Protein AF-A0A9E3VUW6-F1 (afdb_monomer_lite)

pLDDT: mean 78.82, std 17.7, range [28.89, 97.44]

Radius of gyration: 16.49 Å; chains: 1; bounding box: 39×50×42 Å

Foldseek 3Di:
DDDDPPQFQKKKKWWDDVQLLVQLVVPVVDDDDDDHPFKDKDFQPVAVVVRQCLLQVDWDQDPPHNVFTKGKDKEWEADPVRDIDIDMWIWGADDPVGNRIIITGRPSVSCRCPPCSVVVPPDVPWIKMWMWTQGNVSYTYIDMDTPVCLVVVHDDDPVVSVLVVVLVPQDADPPDIWIWMARNVVRDTGTPRVD

Secondary structure (DSSP, 8-state):
-------EEEEEEEEE-HHHHHHHHHHHTSSS---S--EEEES-HHHHHHHHHHHS-EEEEETTEEEEEEEEEEEEEE-TTS-EEEEEEEEEPPBTTBTT-EEEETGGGGTTTTGGGGTTTS-TTSPEEEEEEEETT--EEEEEEEHHHHHTT-SS-HHHHHHHHHHHTS---TTSPPEEEEETTTTEEEETT--

Structure (mmCIF, N/CA/C/O backbone):
data_AF-A0A9E3VUW6-F1
#
_entry.id   AF-A0A9E3VUW6-F1
#
loop_
_atom_site.group_PDB
_atom_site.id
_atom_site.type_symbol
_atom_site.label_atom_id
_atom_site.label_alt_id
_atom_site.label_comp_id
_atom_site.label_asym_id
_atom_site.label_entity_id
_atom_site.label_seq_id
_atom_site.pdbx_PDB_ins_code
_atom_site.Cartn_x
_atom_site.Cartn_y
_atom_site.Cartn_z
_atom_site.occupancy
_atom_site.B_iso_or_equiv
_atom_site.auth_seq_id
_atom_site.auth_comp_id
_atom_site.auth_asym_id
_atom_site.auth_atom_id
_atom_site.pdbx_PDB_model_num
ATOM 1 N N . MET A 1 1 ? 18.278 -25.695 -10.789 1.00 31.05 1 MET A N 1
ATOM 2 C CA . MET A 1 1 ? 17.819 -25.424 -9.410 1.00 31.05 1 MET A CA 1
ATOM 3 C C . MET A 1 1 ? 16.388 -24.937 -9.523 1.00 31.05 1 MET A C 1
ATOM 5 O O . MET A 1 1 ? 16.157 -24.009 -10.285 1.00 31.05 1 MET A O 1
ATOM 9 N N . ASN A 1 2 ? 15.445 -25.652 -8.915 1.00 28.89 2 ASN A N 1
ATOM 10 C CA . ASN A 1 2 ? 14.010 -25.496 -9.138 1.00 28.89 2 ASN A CA 1
ATOM 11 C C . ASN A 1 2 ? 13.356 -24.845 -7.905 1.00 28.89 2 ASN A C 1
ATOM 13 O O . ASN A 1 2 ? 13.662 -25.251 -6.787 1.00 28.89 2 ASN A O 1
ATOM 17 N N . THR A 1 3 ? 12.457 -23.888 -8.165 1.00 36.69 3 THR A N 1
ATOM 18 C CA . THR A 1 3 ? 11.364 -23.362 -7.315 1.00 36.69 3 THR A CA 1
ATOM 19 C C . THR A 1 3 ? 11.684 -22.803 -5.921 1.00 36.69 3 THR A C 1
ATOM 21 O O . THR A 1 3 ? 11.774 -23.554 -4.955 1.00 36.69 3 THR A O 1
ATOM 24 N N . THR A 1 4 ? 11.614 -21.476 -5.783 1.00 34.66 4 THR A N 1
ATOM 25 C CA . THR A 1 4 ? 11.112 -20.845 -4.551 1.00 34.66 4 THR A CA 1
ATOM 26 C C . THR A 1 4 ? 9.845 -20.087 -4.922 1.00 34.66 4 THR A C 1
ATOM 28 O O . THR A 1 4 ? 9.876 -19.225 -5.799 1.00 34.66 4 THR A O 1
ATOM 31 N N . SER A 1 5 ? 8.714 -20.451 -4.315 1.00 43.12 5 SER A N 1
ATOM 32 C CA . SER A 1 5 ? 7.488 -19.663 -4.405 1.00 43.12 5 SER A CA 1
ATOM 33 C C . SER A 1 5 ? 7.810 -18.214 -4.051 1.00 43.12 5 SER A C 1
ATOM 35 O O . SER A 1 5 ? 8.496 -17.977 -3.058 1.00 43.12 5 SER A O 1
ATOM 37 N N . SER A 1 6 ? 7.336 -17.274 -4.867 1.00 51.66 6 SER A N 1
ATOM 38 C CA . SER A 1 6 ? 7.363 -15.834 -4.599 1.00 51.66 6 SER A CA 1
ATOM 39 C C . SER A 1 6 ? 7.030 -15.588 -3.123 1.00 51.66 6 SER A C 1
ATOM 41 O O . SER A 1 6 ? 5.911 -15.859 -2.692 1.00 51.66 6 SER A O 1
ATOM 43 N N . GLY A 1 7 ? 8.027 -15.185 -2.328 1.00 77.19 7 GLY A N 1
ATOM 44 C CA . GLY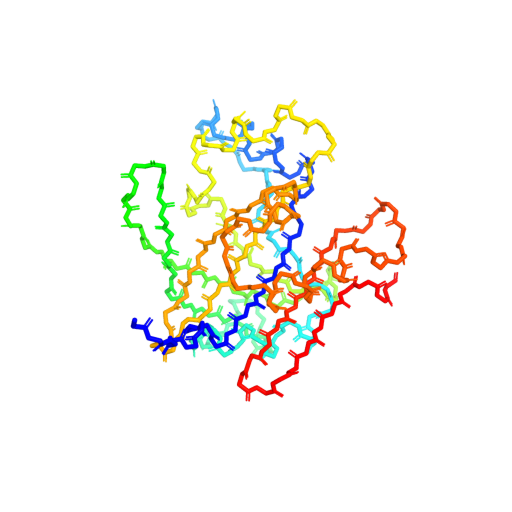 A 1 7 ? 7.964 -15.079 -0.863 1.00 77.19 7 GLY A CA 1
ATOM 45 C C . GLY A 1 7 ? 7.110 -13.914 -0.363 1.00 77.19 7 GLY A C 1
ATOM 46 O O . GLY A 1 7 ? 7.404 -13.347 0.681 1.00 77.19 7 GLY A O 1
ATOM 47 N N . VAL A 1 8 ? 6.092 -13.515 -1.125 1.00 87.69 8 VAL A N 1
ATOM 48 C CA . VAL A 1 8 ? 5.185 -12.406 -0.835 1.00 87.69 8 VAL A CA 1
ATOM 49 C C . VAL A 1 8 ? 3.889 -12.973 -0.258 1.00 87.69 8 VAL A C 1
ATOM 51 O O . VAL A 1 8 ? 3.182 -13.732 -0.914 1.00 87.69 8 VAL A O 1
ATOM 54 N N . LYS A 1 9 ? 3.550 -12.577 0.969 1.00 93.12 9 LYS A N 1
ATOM 55 C CA . LYS A 1 9 ? 2.284 -12.915 1.639 1.00 93.12 9 LYS A CA 1
ATOM 56 C C . LYS A 1 9 ? 1.140 -12.015 1.200 1.00 93.12 9 LYS A C 1
ATOM 58 O O . LYS A 1 9 ? 0.004 -12.470 1.082 1.00 93.12 9 LYS A O 1
ATOM 63 N N . ARG A 1 10 ? 1.419 -10.729 0.973 1.00 94.94 10 ARG A N 1
ATOM 64 C CA . ARG A 1 10 ? 0.408 -9.723 0.611 1.00 94.94 10 ARG A CA 1
ATOM 65 C C . ARG A 1 10 ? 0.969 -8.708 -0.355 1.00 94.94 10 ARG A C 1
ATOM 67 O O . ARG A 1 10 ? 2.109 -8.280 -0.205 1.00 94.94 10 ARG A O 1
ATOM 74 N N . LEU A 1 11 ? 0.135 -8.279 -1.286 1.00 94.69 11 LEU A N 1
ATOM 75 C CA . LEU A 1 11 ? 0.439 -7.229 -2.240 1.00 94.69 11 LEU A CA 1
ATOM 76 C C . LEU A 1 11 ? -0.735 -6.264 -2.311 1.00 94.69 11 LEU A C 1
ATOM 78 O O . LEU A 1 11 ? -1.852 -6.685 -2.584 1.00 94.69 11 LEU A O 1
ATOM 82 N N . VAL A 1 12 ? -0.482 -4.976 -2.125 1.00 95.94 12 VAL A N 1
ATOM 83 C CA . VAL A 1 12 ? -1.415 -3.892 -2.445 1.00 95.94 12 VAL A CA 1
ATOM 84 C C . VAL A 1 12 ? -0.827 -3.111 -3.610 1.00 95.94 12 VAL A C 1
ATOM 86 O O . VAL A 1 12 ? 0.359 -2.789 -3.587 1.00 95.94 12 VAL A O 1
ATOM 89 N N . TYR A 1 13 ? -1.636 -2.791 -4.614 1.00 93.00 13 TYR A N 1
ATOM 90 C CA . TYR A 1 13 ? -1.224 -1.966 -5.747 1.00 93.00 13 TYR A CA 1
ATOM 91 C C . TYR A 1 13 ? -2.146 -0.762 -5.900 1.00 93.00 13 TYR A C 1
ATOM 93 O O . TYR A 1 13 ? -3.347 -0.843 -5.632 1.00 93.00 13 TYR A O 1
ATOM 101 N N . LYS A 1 14 ? -1.578 0.370 -6.317 1.00 90.00 14 LYS A N 1
ATOM 102 C CA . LYS A 1 14 ? -2.324 1.601 -6.575 1.00 90.00 14 LYS A CA 1
ATOM 103 C C . LYS A 1 14 ? -1.676 2.431 -7.678 1.00 90.00 14 LYS A C 1
ATOM 105 O O . LYS A 1 14 ? -0.483 2.714 -7.624 1.00 90.00 14 LYS A O 1
ATOM 110 N N . GLU A 1 15 ? -2.492 2.868 -8.627 1.00 86.88 15 GLU A N 1
ATOM 111 C CA . GLU A 1 15 ? -2.144 3.867 -9.631 1.00 86.88 15 GLU A CA 1
ATOM 112 C C . GLU A 1 15 ? -1.891 5.231 -8.970 1.00 86.88 15 GLU A C 1
ATOM 114 O O . GLU A 1 15 ? -2.708 5.729 -8.186 1.00 86.88 15 GLU A O 1
ATOM 119 N N . ILE A 1 16 ? -0.766 5.851 -9.316 1.00 80.19 16 ILE A N 1
ATOM 120 C CA . ILE A 1 16 ? -0.443 7.233 -8.974 1.00 80.19 16 ILE A CA 1
ATOM 121 C C . ILE A 1 16 ? -0.843 8.114 -10.152 1.00 80.19 16 ILE A C 1
ATOM 123 O O . ILE A 1 16 ? -0.263 8.039 -11.234 1.00 80.19 16 ILE A O 1
ATOM 127 N N . VAL A 1 17 ? -1.835 8.973 -9.936 1.00 73.38 17 VAL A N 1
ATOM 128 C CA . VAL A 1 17 ? -2.348 9.857 -10.986 1.00 73.38 17 VAL A CA 1
ATOM 129 C C . VAL A 1 17 ? -1.314 10.946 -11.301 1.00 73.38 17 VAL A C 1
ATOM 131 O O . VAL A 1 17 ? -0.657 11.473 -10.406 1.00 73.38 17 VAL A O 1
ATOM 134 N N . LEU A 1 18 ? -1.199 11.353 -12.568 1.00 61.03 18 LEU A N 1
ATOM 135 C CA . LEU A 1 18 ? -0.245 12.382 -13.023 1.00 61.03 18 LEU A CA 1
ATOM 136 C C . LEU A 1 18 ? -0.311 13.695 -12.221 1.00 61.03 18 LEU A C 1
ATOM 138 O O . LEU A 1 18 ? 0.711 14.337 -11.988 1.00 61.03 18 LEU A O 1
ATOM 142 N N . GLY A 1 19 ? -1.501 14.092 -11.759 1.00 59.00 19 GLY A N 1
ATOM 143 C CA . GLY A 1 19 ? -1.664 15.269 -10.900 1.00 59.00 19 GLY A CA 1
ATOM 144 C C . GLY A 1 19 ? -0.986 15.128 -9.533 1.00 59.00 19 GLY A C 1
ATOM 145 O O . GLY A 1 19 ? -0.545 16.127 -8.971 1.00 59.00 19 GLY A O 1
ATOM 146 N N . ASP A 1 20 ? -0.872 13.905 -9.016 1.00 62.12 20 ASP A N 1
ATOM 147 C CA . ASP A 1 20 ? -0.170 13.580 -7.774 1.00 62.12 20 ASP A CA 1
ATOM 148 C C . ASP A 1 20 ? 1.349 13.509 -7.978 1.00 62.12 20 ASP A C 1
ATOM 150 O O . ASP A 1 20 ? 2.117 13.952 -7.123 1.00 62.12 20 ASP A O 1
ATOM 154 N N . ILE A 1 21 ? 1.773 13.060 -9.158 1.00 61.06 21 ILE A N 1
ATOM 155 C CA . ILE A 1 21 ? 3.166 13.056 -9.607 1.00 61.06 21 ILE A CA 1
ATOM 156 C C . ILE A 1 21 ? 3.709 14.482 -9.774 1.00 61.06 21 ILE A C 1
ATOM 158 O O . ILE A 1 21 ? 4.734 14.820 -9.187 1.00 61.06 21 ILE A O 1
ATOM 162 N N . ALA A 1 22 ? 3.014 15.340 -10.530 1.00 57.75 22 ALA A N 1
ATOM 163 C CA . ALA A 1 22 ? 3.428 16.731 -10.752 1.00 57.75 22 ALA A CA 1
ATOM 164 C C . ALA A 1 22 ? 3.523 17.507 -9.428 1.00 57.75 22 ALA A C 1
ATOM 166 O O . ALA A 1 22 ? 4.403 18.339 -9.220 1.00 57.75 22 ALA A O 1
ATOM 167 N N . LYS A 1 23 ? 2.631 17.173 -8.497 1.00 58.94 23 LYS A N 1
ATOM 168 C CA . LYS A 1 23 ? 2.620 17.653 -7.120 1.00 58.94 23 LYS A CA 1
ATOM 169 C C . LYS A 1 23 ? 3.836 17.197 -6.310 1.00 58.94 23 LYS A C 1
ATOM 171 O O . LYS A 1 23 ? 4.413 18.015 -5.602 1.00 58.94 23 LYS A O 1
ATOM 176 N N . ALA A 1 24 ? 4.222 15.926 -6.408 1.00 56.47 24 ALA A N 1
ATOM 177 C CA . ALA A 1 24 ? 5.424 15.410 -5.756 1.00 56.47 24 ALA A CA 1
ATOM 178 C C . ALA A 1 24 ? 6.706 16.054 -6.326 1.00 56.47 24 ALA A C 1
ATOM 180 O O . ALA A 1 24 ? 7.580 16.455 -5.561 1.00 56.47 24 ALA A O 1
ATOM 181 N N . GLN A 1 25 ? 6.781 16.248 -7.649 1.00 58.25 25 GLN A N 1
ATOM 182 C CA . GLN A 1 25 ? 7.914 16.898 -8.329 1.00 58.25 25 GLN A CA 1
ATOM 183 C C . GLN A 1 25 ? 8.046 18.395 -8.004 1.00 58.25 25 GLN A C 1
ATOM 185 O O . GLN A 1 25 ? 9.145 18.897 -7.765 1.00 58.25 25 GLN A O 1
ATOM 190 N N . ALA A 1 26 ? 6.931 19.130 -7.968 1.00 49.81 26 ALA A N 1
ATOM 191 C CA . ALA A 1 26 ? 6.940 20.549 -7.611 1.00 49.81 26 ALA A CA 1
ATOM 192 C C . ALA A 1 26 ? 7.452 20.782 -6.177 1.00 49.81 26 ALA A C 1
ATOM 194 O O . ALA A 1 26 ? 8.042 21.821 -5.898 1.00 49.81 26 ALA A O 1
ATOM 195 N N . GLN A 1 27 ? 7.269 19.807 -5.282 1.00 50.31 27 GLN A N 1
ATOM 196 C CA . GLN A 1 27 ? 7.758 19.864 -3.904 1.00 50.31 27 GLN A CA 1
ATOM 197 C C . GLN A 1 27 ? 9.211 19.410 -3.751 1.00 50.31 27 GLN A C 1
ATOM 199 O O . GLN A 1 27 ? 9.928 19.998 -2.951 1.00 50.31 27 GLN A O 1
ATOM 204 N N . SER A 1 28 ? 9.682 18.419 -4.517 1.00 47.06 28 SER A N 1
ATOM 205 C CA . SER A 1 28 ? 11.102 18.029 -4.488 1.00 47.06 28 SER A CA 1
ATOM 206 C C . SER A 1 28 ? 12.031 19.149 -4.975 1.00 47.06 28 SER A C 1
ATOM 208 O O . SER A 1 28 ? 13.187 19.199 -4.570 1.00 47.06 28 SER A O 1
ATOM 210 N N . ASN A 1 29 ? 11.517 20.066 -5.803 1.00 42.16 29 ASN A N 1
ATOM 211 C CA . ASN A 1 29 ? 12.238 21.253 -6.278 1.00 42.16 29 ASN A CA 1
ATOM 212 C C . ASN A 1 29 ? 12.064 22.498 -5.386 1.00 42.16 29 ASN A C 1
ATOM 214 O O . ASN A 1 29 ? 12.745 23.497 -5.608 1.00 42.16 29 ASN A O 1
ATOM 218 N N . ILE A 1 30 ? 11.168 22.465 -4.394 1.00 40.09 30 ILE A N 1
ATOM 219 C CA . ILE A 1 30 ? 10.915 23.574 -3.467 1.00 40.09 30 ILE A CA 1
ATOM 220 C C . ILE A 1 30 ? 10.999 23.024 -2.044 1.00 40.09 30 ILE A C 1
ATOM 222 O O . ILE A 1 30 ? 10.010 22.573 -1.462 1.00 40.09 30 ILE A O 1
ATOM 226 N N . THR A 1 31 ? 12.191 23.088 -1.450 1.00 45.28 31 THR A N 1
ATOM 227 C CA . THR A 1 31 ? 12.333 22.979 0.005 1.00 45.28 31 THR A CA 1
ATOM 228 C C . THR A 1 31 ? 11.379 24.002 0.644 1.00 45.28 31 THR A C 1
ATOM 230 O O . THR A 1 31 ? 11.451 25.183 0.319 1.00 45.28 31 THR A O 1
ATOM 233 N N . GLN A 1 32 ? 10.472 23.535 1.514 1.00 39.81 32 GLN A N 1
ATOM 234 C CA . GLN A 1 32 ? 9.341 24.268 2.125 1.00 39.81 32 GLN A CA 1
ATOM 235 C C . GLN A 1 32 ? 8.178 24.667 1.188 1.00 39.81 32 GLN A C 1
ATOM 237 O O . GLN A 1 32 ? 8.056 25.811 0.766 1.00 39.81 32 GLN A O 1
ATOM 242 N N . SER A 1 33 ? 7.195 23.778 0.994 1.00 33.75 33 SER A N 1
ATOM 243 C CA . SER A 1 33 ? 5.771 24.081 1.273 1.00 33.75 33 SER A CA 1
ATOM 244 C C . SER A 1 33 ? 4.848 22.897 0.947 1.00 33.75 33 SER A C 1
ATOM 246 O O . SER A 1 33 ? 4.985 22.176 -0.043 1.00 33.75 33 SER A O 1
ATOM 248 N N . GLY A 1 34 ? 3.907 22.641 1.856 1.00 35.47 34 GLY A N 1
ATOM 249 C CA . GLY A 1 34 ? 3.031 21.479 1.822 1.00 35.47 34 GLY A CA 1
ATOM 250 C C . GLY A 1 34 ? 1.843 21.650 0.879 1.00 35.47 34 GLY A C 1
ATOM 251 O O . GLY A 1 34 ? 0.990 22.492 1.122 1.00 35.47 34 GLY A O 1
ATOM 252 N N . GLY A 1 35 ? 1.689 20.749 -0.089 1.00 34.53 35 GLY A N 1
ATOM 253 C CA . GLY A 1 35 ? 0.519 20.723 -0.971 1.00 34.53 35 GLY A CA 1
ATOM 254 C C . GLY A 1 35 ? 0.512 19.651 -2.065 1.00 34.53 35 GLY A C 1
ATOM 255 O O . GLY A 1 35 ? -0.472 19.569 -2.798 1.00 34.53 35 GLY A O 1
ATOM 256 N N . GLY A 1 36 ? 1.558 18.827 -2.192 1.00 36.56 36 GLY A N 1
ATOM 257 C CA . GLY A 1 36 ? 1.574 17.706 -3.130 1.00 36.56 36 GLY A CA 1
ATOM 258 C C . GLY A 1 36 ? 0.881 16.461 -2.583 1.00 36.56 36 GLY A C 1
ATOM 259 O O . GLY A 1 36 ? 0.342 16.529 -1.485 1.00 36.56 36 GLY A O 1
ATOM 260 N N . ALA A 1 37 ? 0.806 15.364 -3.344 1.00 52.19 37 ALA A N 1
ATOM 261 C CA . ALA A 1 37 ? 0.039 14.154 -3.026 1.00 52.19 37 ALA A CA 1
ATOM 262 C C . ALA A 1 37 ? 0.349 13.605 -1.624 1.00 52.19 37 ALA A C 1
ATOM 264 O O . ALA A 1 37 ? 1.235 12.776 -1.423 1.00 52.19 37 ALA A O 1
ATOM 265 N N . ARG A 1 38 ? -0.361 14.133 -0.620 1.00 61.91 38 ARG A N 1
ATOM 266 C CA . ARG A 1 38 ? -0.026 13.886 0.784 1.00 61.91 38 ARG A CA 1
ATOM 267 C C . ARG A 1 38 ? -0.289 12.441 1.141 1.00 61.91 38 ARG A C 1
ATOM 269 O O . ARG A 1 38 ? 0.458 11.865 1.915 1.00 61.91 38 ARG A O 1
ATOM 276 N N . ASP A 1 39 ? -1.324 11.883 0.536 1.00 78.75 39 ASP A N 1
ATOM 277 C CA . ASP A 1 39 ? -1.957 10.669 0.984 1.00 78.75 39 ASP A CA 1
ATOM 278 C C . ASP A 1 39 ? -2.238 9.757 -0.209 1.00 78.75 39 ASP A C 1
ATOM 280 O O . ASP A 1 39 ? -2.927 10.179 -1.142 1.00 78.75 39 ASP A O 1
ATOM 284 N N . LEU A 1 40 ? -1.804 8.498 -0.158 1.00 86.19 40 LEU A N 1
ATOM 285 C CA . LEU A 1 40 ? -2.376 7.485 -1.043 1.00 86.19 40 LEU A CA 1
ATOM 286 C C . LEU A 1 40 ? -3.717 7.059 -0.472 1.00 86.19 40 LEU A C 1
ATOM 288 O O . LEU A 1 40 ? -3.773 6.532 0.636 1.00 86.19 40 LEU A O 1
ATOM 292 N N . ARG A 1 41 ? -4.796 7.301 -1.214 1.00 89.62 41 ARG A N 1
ATOM 293 C CA . ARG A 1 41 ? -6.155 6.996 -0.754 1.00 89.62 41 ARG A CA 1
ATOM 294 C C . ARG A 1 41 ? -6.662 5.677 -1.304 1.00 89.62 41 ARG A C 1
ATOM 296 O O . ARG A 1 41 ? -6.406 5.353 -2.462 1.00 89.62 41 ARG A O 1
ATOM 303 N N . PHE A 1 42 ? -7.387 4.950 -0.469 1.00 92.19 42 PHE A N 1
ATOM 304 C CA . PHE A 1 42 ? -7.859 3.604 -0.745 1.00 92.19 42 PHE A CA 1
ATOM 305 C C . PHE A 1 42 ? -9.357 3.507 -0.462 1.00 92.19 42 PHE A C 1
ATOM 307 O O . PHE A 1 42 ? -9.785 3.684 0.682 1.00 92.19 42 PHE A O 1
ATOM 314 N N . ASN A 1 43 ? -10.138 3.239 -1.507 1.00 89.88 43 ASN A N 1
ATOM 315 C CA . ASN A 1 43 ? -11.591 3.091 -1.474 1.00 89.88 43 ASN A CA 1
ATOM 316 C C . ASN A 1 43 ? -11.953 1.669 -1.931 1.00 89.88 43 ASN A C 1
ATOM 318 O O . ASN A 1 43 ? -11.348 1.214 -2.891 1.00 89.88 43 ASN A O 1
ATOM 322 N N . PRO A 1 44 ? -12.889 0.958 -1.281 1.00 92.62 44 PRO A N 1
ATOM 323 C CA . PRO A 1 44 ? -13.508 1.251 0.003 1.00 92.62 44 PRO A CA 1
ATOM 324 C C . PRO A 1 44 ? -12.610 0.854 1.172 1.00 92.62 44 PRO A C 1
ATOM 326 O O . PRO A 1 44 ? -11.988 -0.212 1.199 1.00 92.62 44 PRO A O 1
ATOM 329 N N . TYR A 1 45 ? -12.596 1.700 2.201 1.00 94.44 45 TYR A N 1
ATOM 330 C CA . TYR A 1 45 ? -11.852 1.479 3.440 1.00 94.44 45 TYR A CA 1
ATOM 331 C C . TYR A 1 45 ? -12.112 0.094 4.039 1.00 94.44 45 TYR A C 1
ATOM 333 O O . TYR A 1 45 ? -11.185 -0.565 4.497 1.00 94.44 45 TYR A O 1
ATOM 341 N N . THR A 1 46 ? -13.356 -0.385 3.981 1.00 94.50 46 THR A N 1
ATOM 342 C CA . THR A 1 46 ? -13.776 -1.685 4.526 1.00 94.50 46 THR A CA 1
ATOM 343 C C . THR A 1 46 ? -13.082 -2.885 3.878 1.00 94.50 46 THR A C 1
ATOM 345 O O . THR A 1 46 ? -12.990 -3.943 4.505 1.00 94.50 46 THR A O 1
ATOM 348 N N . LYS A 1 47 ? -12.580 -2.742 2.646 1.00 95.19 47 LYS A N 1
ATOM 349 C CA . LYS A 1 47 ? -11.765 -3.753 1.963 1.00 95.19 47 LYS A CA 1
ATOM 350 C C . LYS A 1 47 ? -10.299 -3.595 2.348 1.00 95.19 47 LYS A C 1
ATOM 352 O O . LYS A 1 47 ? -9.695 -4.526 2.872 1.00 95.19 47 LYS A O 1
ATOM 357 N N . PHE A 1 48 ? -9.753 -2.393 2.185 1.00 96.25 48 PHE A N 1
ATOM 358 C CA . PHE A 1 48 ? -8.325 -2.145 2.391 1.00 96.25 48 PHE A CA 1
ATOM 359 C C . PHE A 1 48 ? -7.873 -2.229 3.852 1.00 96.25 48 PHE A C 1
ATOM 361 O O . PHE A 1 48 ? -6.746 -2.638 4.119 1.00 96.25 48 PHE A O 1
ATOM 368 N N . VAL A 1 49 ? -8.741 -1.934 4.822 1.00 96.31 49 VAL A N 1
ATOM 369 C CA . VAL A 1 49 ? -8.403 -2.094 6.244 1.00 96.31 49 VAL A CA 1
ATOM 370 C C . VAL A 1 49 ? -8.062 -3.541 6.596 1.00 96.31 49 VAL A C 1
ATOM 372 O O . VAL A 1 49 ? -7.195 -3.766 7.432 1.00 96.31 49 VAL A O 1
ATOM 375 N N . LYS A 1 50 ? -8.679 -4.528 5.929 1.00 95.44 50 LYS A N 1
ATOM 376 C CA . LYS A 1 50 ? -8.450 -5.956 6.199 1.00 95.44 50 LYS A CA 1
ATOM 377 C C . LYS A 1 50 ? -7.043 -6.412 5.831 1.00 95.44 50 LYS A C 1
ATOM 379 O O . LYS A 1 50 ? -6.522 -7.323 6.468 1.00 95.44 50 LYS A O 1
ATOM 384 N N . VAL A 1 51 ? -6.460 -5.818 4.789 1.00 97.00 51 VAL A N 1
ATOM 385 C CA . VAL A 1 51 ? -5.101 -6.139 4.344 1.00 97.00 51 VAL A CA 1
ATOM 386 C C . VAL A 1 51 ? -4.081 -5.276 5.088 1.00 97.00 51 VAL A C 1
ATOM 388 O O . VAL A 1 51 ? -3.106 -5.805 5.618 1.00 97.00 51 VAL A O 1
ATOM 391 N N . PHE A 1 52 ? -4.339 -3.971 5.241 1.00 97.44 52 PHE A N 1
ATOM 392 C CA . PHE A 1 52 ? -3.403 -3.070 5.916 1.00 97.44 52 PHE A CA 1
ATOM 393 C C . PHE A 1 52 ? -3.254 -3.355 7.409 1.00 97.44 52 PHE A C 1
ATOM 395 O O . PHE A 1 52 ? -2.139 -3.241 7.905 1.00 97.44 52 PHE A O 1
ATOM 402 N N . SER A 1 53 ? -4.302 -3.791 8.115 1.00 96.50 53 SER A N 1
ATOM 403 C CA . SER A 1 53 ? -4.182 -4.167 9.533 1.00 96.50 53 SER A CA 1
ATOM 404 C C . SER A 1 53 ? -3.267 -5.374 9.773 1.00 96.50 53 SER A C 1
ATOM 406 O O . SER A 1 53 ? -2.740 -5.534 10.869 1.00 96.50 53 SER A O 1
ATOM 408 N N . LYS A 1 54 ? -3.052 -6.215 8.752 1.00 96.50 54 LYS A N 1
ATOM 409 C CA . LYS A 1 54 ? -2.122 -7.355 8.802 1.00 96.50 54 LYS A CA 1
ATOM 410 C C . LYS A 1 54 ? -0.700 -6.970 8.384 1.00 96.50 54 LYS A C 1
ATOM 412 O O . LYS A 1 54 ? 0.267 -7.550 8.872 1.00 96.50 54 LYS A O 1
ATOM 417 N N . MET A 1 55 ? -0.566 -6.015 7.462 1.00 97.19 55 MET A N 1
ATOM 418 C CA . MET A 1 55 ? 0.736 -5.511 7.004 1.00 97.19 55 MET A CA 1
ATOM 419 C C . MET A 1 55 ? 1.357 -4.520 7.998 1.00 97.19 55 MET A C 1
ATOM 421 O O . MET A 1 55 ? 2.576 -4.442 8.105 1.00 97.19 55 MET A O 1
ATOM 425 N N . LEU A 1 56 ? 0.524 -3.763 8.716 1.00 96.44 56 LEU A N 1
ATOM 426 C CA . LEU A 1 56 ? 0.906 -2.731 9.676 1.00 96.44 56 LEU A CA 1
ATOM 427 C C . LEU A 1 56 ? 0.423 -3.151 11.075 1.00 96.44 56 LEU A C 1
ATOM 429 O O . LEU A 1 56 ? -0.704 -2.831 11.456 1.00 96.44 56 LEU A O 1
ATOM 433 N N . PRO A 1 57 ? 1.237 -3.920 11.820 1.00 93.56 57 PRO A N 1
ATOM 434 C CA . PRO A 1 57 ? 0.770 -4.686 12.977 1.00 93.56 57 PRO A CA 1
ATOM 435 C C . PRO A 1 57 ? 0.454 -3.834 14.211 1.00 93.56 57 PRO A C 1
ATOM 437 O O . PRO A 1 57 ? -0.194 -4.320 15.138 1.00 93.56 57 PRO A O 1
ATOM 440 N N . THR A 1 58 ? 0.905 -2.582 14.261 1.00 96.44 58 THR A N 1
ATOM 441 C CA . THR A 1 58 ? 0.686 -1.718 15.420 1.00 96.44 58 THR A CA 1
ATOM 442 C C . THR A 1 58 ? -0.619 -0.949 15.251 1.00 96.44 58 THR A C 1
ATOM 444 O O . THR A 1 58 ? -0.757 -0.146 14.335 1.00 96.44 58 THR A O 1
ATOM 447 N N . ALA A 1 59 ? -1.576 -1.162 16.151 1.00 95.94 59 ALA A N 1
ATOM 448 C CA . ALA A 1 59 ? -2.819 -0.399 16.203 1.00 95.94 59 ALA A CA 1
ATOM 449 C C . ALA A 1 59 ? -2.698 0.746 17.220 1.00 95.94 59 ALA A C 1
ATOM 451 O O . ALA A 1 59 ? -2.543 0.511 18.416 1.00 95.94 59 ALA A O 1
ATOM 452 N N . GLU A 1 60 ? -2.796 1.984 16.746 1.00 94.31 60 GLU A N 1
ATOM 453 C CA . GLU A 1 60 ? -2.759 3.199 17.561 1.00 94.31 60 GLU A CA 1
ATOM 454 C C . GLU A 1 60 ? -4.146 3.863 17.559 1.00 94.31 60 GLU A C 1
ATOM 456 O O . GLU A 1 60 ? -4.856 3.857 16.549 1.00 94.31 60 GLU A O 1
ATOM 461 N N . ALA A 1 61 ? -4.560 4.445 18.686 1.00 93.25 61 ALA A N 1
ATOM 462 C CA . ALA A 1 61 ? -5.790 5.232 18.730 1.00 93.25 61 ALA A CA 1
ATOM 463 C C . ALA A 1 61 ? -5.637 6.495 17.870 1.00 93.25 61 ALA A C 1
ATOM 465 O O . ALA A 1 61 ? -4.594 7.151 17.888 1.00 93.25 61 ALA A O 1
ATOM 466 N N . HIS A 1 62 ? -6.679 6.862 17.124 1.00 91.81 62 HIS A N 1
ATOM 467 C CA . HIS A 1 62 ? -6.652 8.090 16.341 1.00 91.81 62 HIS A CA 1
ATOM 468 C C . HIS A 1 62 ? -6.552 9.309 17.284 1.00 91.81 62 HIS A C 1
ATOM 470 O O . HIS A 1 62 ? -7.353 9.414 18.216 1.00 91.81 62 HIS A O 1
ATOM 476 N N . PRO A 1 63 ? -5.638 10.273 17.038 1.00 85.88 63 PRO A N 1
ATOM 477 C CA . PRO A 1 63 ? -5.306 11.325 18.009 1.00 85.88 63 PRO A CA 1
ATOM 478 C C . PRO A 1 63 ? -6.479 12.200 18.462 1.00 85.88 63 PRO A C 1
ATOM 480 O O . PRO A 1 63 ? -6.447 12.768 19.548 1.00 85.88 63 PRO A O 1
ATOM 483 N N . THR A 1 64 ? -7.499 12.343 17.616 1.00 86.75 64 THR A N 1
ATOM 484 C CA . THR A 1 64 ? -8.665 13.204 17.871 1.00 86.75 64 THR A CA 1
ATOM 485 C C . THR A 1 64 ? -10.008 12.479 17.761 1.00 86.75 64 THR A C 1
ATOM 487 O O . THR A 1 64 ? -11.047 13.128 17.817 1.00 86.75 64 THR A O 1
ATOM 490 N N . ASP A 1 65 ? -10.014 11.154 17.572 1.00 87.12 65 ASP A N 1
ATOM 491 C CA . ASP A 1 65 ? -11.244 10.372 17.362 1.00 87.12 65 ASP A CA 1
ATOM 492 C C . ASP A 1 65 ? -11.099 8.991 18.019 1.00 87.12 65 ASP A C 1
ATOM 494 O O . ASP A 1 65 ? -10.629 8.037 17.406 1.00 87.12 65 ASP A O 1
ATOM 498 N N . ALA A 1 66 ? -11.474 8.884 19.295 1.00 79.31 66 ALA A N 1
ATOM 499 C CA . ALA A 1 66 ? -11.230 7.690 20.112 1.00 79.31 66 ALA A CA 1
ATOM 500 C C . ALA A 1 66 ? -11.882 6.396 19.575 1.00 79.31 66 ALA A C 1
ATOM 502 O O . ALA A 1 66 ? -11.506 5.308 20.002 1.00 79.31 66 ALA A O 1
ATOM 503 N N . GLY A 1 67 ? -12.837 6.491 18.641 1.00 86.50 67 GLY A N 1
ATOM 504 C CA . GLY A 1 67 ? -13.474 5.336 18.000 1.00 86.50 67 GLY A CA 1
ATOM 505 C C . GLY A 1 67 ? -12.726 4.798 16.777 1.00 86.50 67 GLY A C 1
ATOM 506 O O . GLY A 1 67 ? -13.186 3.847 16.146 1.00 86.50 67 GLY A O 1
ATOM 507 N N . LYS A 1 68 ? -11.601 5.415 16.404 1.00 91.06 68 LYS A N 1
ATOM 508 C CA . LYS A 1 68 ? -10.862 5.099 15.183 1.00 91.06 68 LYS A CA 1
ATOM 509 C C . LYS A 1 68 ? -9.440 4.645 15.475 1.00 91.06 68 LYS A C 1
ATOM 511 O O . LYS A 1 68 ? -8.800 5.093 16.422 1.00 91.06 68 LYS A O 1
ATOM 516 N N . THR A 1 69 ? -8.933 3.788 14.596 1.00 95.25 69 THR A N 1
ATOM 517 C CA . THR A 1 69 ? -7.597 3.196 14.699 1.00 95.25 69 THR A CA 1
ATOM 518 C C . THR A 1 69 ? -6.739 3.622 13.520 1.00 95.25 69 THR A C 1
ATOM 520 O O . THR A 1 69 ? -7.191 3.584 12.376 1.00 95.25 69 THR A O 1
ATOM 523 N N . VAL A 1 70 ? -5.499 4.005 13.807 1.00 96.19 70 VAL A N 1
ATOM 524 C CA . VAL A 1 70 ? -4.426 4.175 12.827 1.00 96.19 70 VAL A CA 1
ATOM 525 C C . VAL A 1 70 ? -3.540 2.936 12.904 1.00 96.19 70 VAL A C 1
ATOM 527 O O . VAL A 1 70 ? -3.078 2.576 13.984 1.00 96.19 70 VAL A O 1
ATOM 530 N N . PHE A 1 71 ? -3.315 2.268 11.775 1.00 97.19 71 PHE A N 1
ATOM 531 C CA . PHE A 1 71 ? -2.420 1.109 11.715 1.00 97.19 71 PHE A CA 1
ATOM 532 C C . PHE A 1 71 ? -1.029 1.556 11.289 1.00 97.19 71 PHE A C 1
ATOM 534 O O . PHE A 1 71 ? -0.896 2.275 10.298 1.00 97.19 71 PHE A O 1
ATOM 541 N N . THR A 1 72 ? 0.007 1.147 12.013 1.00 95.88 72 THR A N 1
ATOM 542 C CA . THR A 1 72 ? 1.386 1.574 11.775 1.00 95.88 72 THR A CA 1
ATOM 543 C C . THR A 1 72 ? 2.352 0.395 11.695 1.00 95.88 72 THR A C 1
ATOM 545 O O . THR A 1 72 ? 2.107 -0.690 12.226 1.00 95.88 72 THR A O 1
ATOM 548 N N . GLY A 1 73 ? 3.450 0.578 10.964 1.00 94.62 73 GLY A N 1
ATOM 549 C CA . GLY A 1 73 ? 4.441 -0.474 10.759 1.00 94.62 73 GLY A CA 1
ATOM 550 C C . GLY A 1 73 ? 5.697 0.019 10.051 1.00 94.62 73 GLY A C 1
ATOM 551 O O . GLY A 1 73 ? 5.702 1.080 9.422 1.00 94.62 73 GLY A O 1
ATOM 552 N N . GLY A 1 74 ? 6.773 -0.755 10.188 1.00 94.50 74 GLY A N 1
ATOM 553 C CA . GLY A 1 74 ? 8.033 -0.503 9.496 1.00 94.50 74 GLY A CA 1
ATOM 554 C C . GLY A 1 74 ? 7.938 -0.856 8.014 1.00 94.50 74 GLY A C 1
ATOM 555 O O . GLY A 1 74 ? 7.283 -1.827 7.640 1.00 94.50 74 GLY A O 1
ATOM 556 N N . VAL A 1 75 ? 8.615 -0.079 7.176 1.00 94.25 75 VAL A N 1
ATOM 557 C CA . VAL A 1 75 ? 8.645 -0.279 5.728 1.00 94.25 75 VAL A CA 1
ATOM 558 C C . VAL A 1 75 ? 10.058 -0.114 5.180 1.00 94.25 75 VAL A C 1
ATOM 560 O O . VAL A 1 75 ? 10.860 0.620 5.757 1.00 94.25 75 VAL A O 1
ATOM 563 N N . ARG A 1 76 ? 10.366 -0.794 4.073 1.00 93.38 76 ARG A N 1
ATOM 564 C CA . ARG A 1 76 ? 11.647 -0.718 3.368 1.00 93.38 76 ARG A CA 1
ATOM 565 C C . ARG A 1 76 ? 11.462 -0.365 1.900 1.00 93.38 76 ARG A C 1
ATOM 567 O O . ARG A 1 76 ? 10.508 -0.804 1.264 1.00 93.38 76 ARG A O 1
ATOM 574 N N . TRP A 1 77 ? 12.399 0.369 1.328 1.00 89.19 77 TRP A N 1
ATOM 575 C CA . TRP A 1 77 ? 12.472 0.564 -0.119 1.00 89.19 77 TRP A CA 1
ATOM 576 C C . TRP A 1 77 ? 13.923 0.629 -0.562 1.00 89.19 77 TRP A C 1
ATOM 578 O O . TRP A 1 77 ? 14.826 0.787 0.251 1.00 89.19 77 TRP A O 1
ATOM 588 N N . GLU A 1 78 ? 14.131 0.435 -1.851 1.00 85.19 78 GLU A N 1
ATOM 589 C CA . GLU A 1 78 ? 15.444 0.468 -2.476 1.00 85.19 78 GLU A CA 1
ATOM 590 C C . GLU A 1 78 ? 15.492 1.683 -3.393 1.00 85.19 78 GLU A C 1
ATOM 592 O O . GLU A 1 78 ? 14.525 1.935 -4.117 1.00 85.19 78 GLU A O 1
ATOM 597 N N . ASP A 1 79 ? 16.566 2.464 -3.319 1.00 80.25 79 ASP A N 1
ATOM 598 C CA . ASP A 1 79 ? 16.772 3.582 -4.235 1.00 80.25 79 ASP A CA 1
ATOM 599 C C . ASP A 1 79 ? 17.469 3.151 -5.535 1.00 80.25 79 ASP A C 1
ATOM 601 O O . ASP A 1 79 ? 17.814 1.989 -5.746 1.00 80.25 79 ASP A O 1
ATOM 605 N N . SER A 1 80 ? 17.705 4.112 -6.429 1.00 72.00 80 SER A N 1
ATOM 606 C CA . SER A 1 80 ? 18.369 3.877 -7.715 1.00 72.00 80 SER A CA 1
ATOM 607 C C . SER A 1 80 ? 19.795 3.331 -7.610 1.00 72.00 80 SER A C 1
ATOM 609 O O . SER A 1 80 ? 20.309 2.795 -8.587 1.00 72.00 80 SER A O 1
ATOM 611 N N . GLY A 1 81 ? 20.458 3.540 -6.471 1.00 78.38 81 GLY A N 1
ATOM 612 C CA . GLY A 1 81 ? 21.808 3.059 -6.196 1.00 78.38 81 GLY A CA 1
ATOM 613 C C . GLY A 1 81 ? 21.834 1.679 -5.539 1.00 78.38 81 GLY A C 1
ATOM 614 O O . GLY A 1 81 ? 22.917 1.201 -5.208 1.00 78.38 81 GLY A O 1
ATOM 615 N N . GLY A 1 82 ? 20.671 1.052 -5.329 1.00 81.38 82 GLY A N 1
ATOM 616 C CA . GLY A 1 82 ? 20.549 -0.219 -4.618 1.00 81.38 82 GLY A CA 1
ATOM 617 C C . GLY A 1 82 ? 20.639 -0.080 -3.095 1.00 81.38 82 GLY A C 1
ATOM 618 O O . GLY A 1 82 ? 20.752 -1.083 -2.389 1.00 81.38 82 GLY A O 1
ATOM 619 N N . MET A 1 83 ? 20.612 1.145 -2.554 1.00 85.62 83 MET A N 1
ATOM 620 C CA . MET A 1 83 ? 20.641 1.351 -1.109 1.00 85.62 83 MET A CA 1
ATOM 621 C C . MET A 1 83 ? 19.261 1.071 -0.519 1.00 85.62 83 MET A C 1
ATOM 623 O O . MET A 1 83 ? 18.246 1.603 -0.974 1.00 85.62 83 MET A O 1
ATOM 627 N N . ILE A 1 84 ? 19.232 0.241 0.527 1.00 89.38 84 ILE A N 1
ATOM 628 C CA . ILE A 1 84 ? 18.011 -0.059 1.272 1.00 89.38 84 ILE A CA 1
ATOM 629 C C . ILE A 1 84 ? 17.778 1.015 2.328 1.00 89.38 84 ILE A C 1
ATOM 631 O O . ILE A 1 84 ? 18.579 1.199 3.243 1.00 89.38 84 ILE A O 1
ATOM 635 N N . HIS A 1 85 ? 16.626 1.660 2.227 1.00 88.94 85 HIS A N 1
ATOM 636 C CA . HIS A 1 85 ? 16.115 2.622 3.189 1.00 88.94 85 HIS A CA 1
ATOM 637 C C . HIS A 1 85 ? 15.006 2.001 4.032 1.00 88.94 85 HIS A C 1
ATOM 639 O O . HIS A 1 85 ? 14.343 1.042 3.623 1.00 88.94 85 HIS A O 1
ATOM 645 N N . THR A 1 86 ? 14.786 2.568 5.215 1.00 92.00 86 THR A N 1
ATOM 646 C CA . THR A 1 86 ? 13.734 2.140 6.142 1.00 92.00 86 THR A CA 1
ATOM 647 C C . THR A 1 86 ? 12.930 3.331 6.639 1.00 92.00 86 THR A C 1
ATOM 649 O O . THR A 1 86 ? 13.489 4.404 6.848 1.00 92.00 86 THR A O 1
ATOM 652 N N . GLY A 1 87 ? 11.644 3.132 6.910 1.00 90.62 87 GLY A N 1
ATOM 653 C CA . GLY A 1 87 ? 10.772 4.169 7.459 1.00 90.62 87 GLY A CA 1
ATOM 654 C C . GLY A 1 87 ? 9.577 3.602 8.218 1.00 90.62 87 GLY A C 1
ATOM 655 O O . GLY A 1 87 ? 9.456 2.389 8.397 1.00 90.62 87 GLY A O 1
ATOM 656 N N . LYS A 1 88 ? 8.683 4.495 8.650 1.00 91.81 88 LYS A N 1
ATOM 657 C CA . LYS A 1 88 ? 7.387 4.159 9.257 1.00 91.81 88 LYS A CA 1
ATOM 658 C C . LYS A 1 88 ? 6.275 4.510 8.274 1.00 91.81 88 LYS A C 1
ATOM 660 O O . LYS A 1 88 ? 6.277 5.597 7.705 1.00 91.81 88 LYS A O 1
ATOM 665 N N . MET A 1 89 ? 5.319 3.606 8.104 1.00 92.50 89 MET A N 1
ATOM 666 C CA . MET A 1 89 ? 4.110 3.833 7.320 1.00 92.50 89 MET A CA 1
ATOM 667 C C . MET A 1 89 ? 2.880 3.812 8.227 1.00 92.50 89 MET A C 1
ATOM 669 O O . MET A 1 89 ? 2.836 3.057 9.199 1.00 92.50 89 MET A O 1
ATOM 673 N N . GLU A 1 90 ? 1.884 4.639 7.904 1.00 94.44 90 GLU A N 1
ATOM 674 C CA . GLU A 1 90 ? 0.659 4.786 8.692 1.00 94.44 90 GLU A CA 1
ATOM 675 C C . GLU A 1 90 ? -0.574 4.734 7.787 1.00 94.44 90 GLU A C 1
ATOM 677 O O . GLU A 1 90 ? -0.734 5.577 6.902 1.00 94.44 90 GLU A O 1
ATOM 682 N N . PHE A 1 91 ? -1.463 3.770 8.030 1.00 96.19 91 PHE A N 1
ATOM 683 C CA . PHE A 1 91 ? -2.771 3.679 7.397 1.00 96.19 91 PHE A CA 1
ATOM 684 C C . PHE A 1 91 ? -3.839 4.282 8.304 1.00 96.19 91 PHE A C 1
ATOM 686 O O . PHE A 1 91 ? -4.202 3.739 9.348 1.00 96.19 91 PHE A O 1
ATOM 693 N N . TRP A 1 92 ? -4.334 5.434 7.878 1.00 95.62 92 TRP A N 1
ATOM 694 C CA . TRP A 1 92 ? -5.319 6.231 8.575 1.00 95.62 92 TRP A CA 1
ATOM 695 C C . TRP A 1 92 ? -6.742 5.890 8.115 1.00 95.62 92 TRP A C 1
ATOM 697 O O . TRP A 1 92 ? -6.977 5.664 6.921 1.00 95.62 92 TRP A O 1
ATOM 707 N N . PRO A 1 93 ? -7.711 5.937 9.037 1.00 95.75 93 PRO A N 1
ATOM 708 C CA . PRO A 1 93 ? -9.109 5.663 8.749 1.00 95.75 93 PRO A CA 1
ATOM 709 C C . PRO A 1 93 ? -9.796 6.848 8.037 1.00 95.75 93 PRO A C 1
ATOM 711 O O . PRO A 1 93 ? -9.220 7.945 7.940 1.00 95.75 93 PRO A O 1
ATOM 714 N N . PRO A 1 94 ? -11.045 6.654 7.570 1.00 94.19 94 PRO A N 1
ATOM 715 C CA . PRO A 1 94 ? -11.839 7.692 6.930 1.00 94.19 94 PRO A CA 1
ATOM 716 C C . PRO A 1 94 ? -12.083 8.927 7.798 1.00 94.19 94 PRO A C 1
ATOM 718 O O . PRO A 1 94 ? -12.165 8.873 9.033 1.00 94.19 94 PRO A O 1
ATOM 721 N N . THR A 1 95 ? -12.261 10.061 7.124 1.00 89.56 95 THR A N 1
ATOM 722 C CA . THR A 1 95 ? -12.642 11.340 7.738 1.00 89.56 95 THR A CA 1
ATOM 723 C C . THR A 1 95 ? -14.077 11.695 7.369 1.00 89.56 95 THR A C 1
ATOM 725 O O . THR A 1 95 ? -14.636 11.139 6.429 1.00 89.56 95 THR A O 1
ATOM 728 N N . THR A 1 96 ? -14.674 12.668 8.057 1.00 86.00 96 THR A N 1
ATOM 729 C CA . THR A 1 96 ? -16.025 13.156 7.727 1.00 86.00 96 THR A CA 1
ATOM 730 C C . THR A 1 96 ? -16.135 13.643 6.278 1.00 86.00 96 THR A C 1
ATOM 732 O O . THR A 1 96 ? -17.154 13.429 5.635 1.00 86.00 96 THR A O 1
ATOM 735 N N . ALA A 1 97 ? -15.075 14.254 5.735 1.00 86.50 97 ALA A N 1
ATOM 736 C CA . ALA A 1 97 ? -15.056 14.744 4.355 1.00 86.50 97 ALA A CA 1
ATOM 737 C C . ALA A 1 97 ? -14.885 13.629 3.308 1.00 86.50 97 ALA A C 1
ATOM 739 O O . ALA A 1 97 ? -15.224 13.825 2.145 1.00 86.50 97 ALA A O 1
ATOM 740 N N . ARG A 1 98 ? -14.326 12.477 3.700 1.00 85.44 98 ARG A N 1
ATOM 741 C CA . ARG A 1 98 ? -14.117 11.309 2.835 1.00 85.44 98 ARG A CA 1
ATOM 742 C C . ARG A 1 98 ? -14.467 10.035 3.606 1.00 85.44 98 ARG A C 1
ATOM 744 O O . ARG A 1 98 ? -13.559 9.338 4.058 1.00 85.44 98 ARG A O 1
ATOM 751 N N . PRO A 1 99 ? -15.764 9.743 3.791 1.00 90.69 99 PRO A N 1
ATOM 752 C CA . PRO A 1 99 ? -16.226 8.707 4.717 1.00 90.69 99 PRO A CA 1
ATOM 753 C C . PRO A 1 99 ? -15.910 7.276 4.260 1.00 90.69 99 PRO A C 1
ATOM 755 O O . PRO A 1 99 ? -15.972 6.355 5.071 1.00 90.69 99 PRO A O 1
ATOM 758 N N . PHE A 1 100 ? -15.538 7.085 2.992 1.00 91.38 100 PHE A N 1
ATOM 759 C CA . PHE A 1 100 ? -15.278 5.765 2.410 1.00 91.38 100 PHE A CA 1
ATOM 760 C C . PHE A 1 100 ? -13.797 5.476 2.155 1.00 91.38 100 PHE A C 1
ATOM 762 O O . PHE A 1 100 ? -13.450 4.347 1.821 1.00 91.38 100 PHE A O 1
ATOM 769 N N . GLU A 1 101 ? -12.909 6.454 2.343 1.00 91.00 101 GLU A N 1
ATOM 770 C CA . GLU A 1 101 ? -11.504 6.333 1.949 1.00 91.00 101 GLU A CA 1
ATOM 771 C C . GLU A 1 101 ? -10.577 6.211 3.160 1.00 91.00 101 GLU A C 1
ATOM 773 O O . GLU A 1 101 ? -10.495 7.116 3.990 1.00 91.00 101 GLU A O 1
ATOM 778 N N . GLY A 1 102 ? -9.818 5.117 3.223 1.00 93.94 102 GLY A N 1
ATOM 779 C CA . GLY A 1 102 ? -8.617 5.047 4.055 1.00 93.94 102 GLY A CA 1
ATOM 780 C C . GLY A 1 102 ? -7.446 5.739 3.370 1.00 93.94 102 GLY A C 1
ATOM 781 O O . GLY A 1 102 ? -7.494 6.009 2.166 1.00 93.94 102 GLY A O 1
ATOM 782 N N . ARG A 1 103 ? -6.368 6.020 4.104 1.00 93.12 103 ARG A N 1
ATOM 783 C CA . ARG A 1 103 ? -5.189 6.639 3.493 1.00 93.12 103 ARG A CA 1
ATOM 784 C C . ARG A 1 103 ? -3.860 6.224 4.098 1.00 93.12 103 ARG A C 1
ATOM 786 O O . ARG A 1 103 ? -3.727 6.197 5.312 1.00 93.12 103 ARG A O 1
ATOM 793 N N . ILE A 1 104 ? -2.855 6.016 3.255 1.00 91.88 104 ILE A N 1
ATOM 794 C CA . ILE A 1 104 ? -1.457 6.052 3.682 1.00 91.88 104 ILE A CA 1
ATOM 795 C C . ILE A 1 104 ? -1.021 7.508 3.678 1.00 91.88 104 ILE A C 1
ATOM 797 O O . ILE A 1 104 ? -0.901 8.108 2.610 1.00 91.88 104 ILE A O 1
ATOM 801 N N . ALA A 1 105 ? -0.855 8.084 4.864 1.00 80.38 105 ALA A N 1
ATOM 802 C CA . ALA A 1 105 ? -0.490 9.486 5.003 1.00 80.38 105 ALA A CA 1
ATOM 803 C C . ALA A 1 105 ? 1.010 9.692 4.771 1.00 80.38 105 ALA A C 1
ATOM 805 O O . ALA A 1 105 ? 1.826 8.829 5.083 1.00 80.38 105 ALA A O 1
ATOM 806 N N . LYS A 1 106 ? 1.361 10.873 4.262 1.00 73.88 106 LYS A N 1
ATOM 807 C CA . LYS A 1 106 ? 2.734 11.378 4.134 1.00 73.88 106 LYS A CA 1
ATOM 808 C C . LYS A 1 106 ? 3.695 10.461 3.371 1.00 73.88 106 LYS A C 1
ATOM 810 O O . LYS A 1 106 ? 4.879 10.413 3.678 1.00 73.88 106 LYS A O 1
ATOM 815 N N . ILE A 1 107 ? 3.229 9.773 2.327 1.00 74.38 107 ILE A N 1
ATOM 816 C CA . ILE A 1 107 ? 4.110 8.880 1.548 1.00 74.38 107 ILE A CA 1
ATOM 817 C C . ILE A 1 107 ? 5.328 9.607 0.941 1.00 74.38 107 ILE A C 1
ATOM 819 O O . ILE A 1 107 ? 6.380 9.007 0.743 1.00 74.38 107 ILE A O 1
ATOM 823 N N . HIS A 1 108 ? 5.204 10.911 0.684 1.00 67.12 108 HIS A N 1
ATOM 824 C CA . HIS A 1 108 ? 6.295 11.758 0.203 1.00 67.12 108 HIS A CA 1
ATOM 825 C C . HIS A 1 108 ? 7.431 11.925 1.224 1.00 67.12 108 HIS A C 1
ATOM 827 O O . HIS A 1 108 ? 8.579 12.067 0.810 1.00 67.12 108 HIS A O 1
ATOM 833 N N . ASP A 1 109 ? 7.144 11.845 2.528 1.00 68.81 109 ASP A N 1
ATOM 834 C CA . ASP A 1 109 ? 8.161 11.960 3.584 1.00 68.81 109 ASP A CA 1
ATOM 835 C C . ASP A 1 109 ? 9.120 10.761 3.585 1.00 68.81 109 ASP A C 1
ATOM 837 O O . ASP A 1 109 ? 10.231 10.858 4.097 1.00 68.81 109 ASP A O 1
ATOM 841 N N . LEU A 1 110 ? 8.732 9.641 2.965 1.00 66.94 110 LEU A N 1
ATOM 842 C CA . LEU A 1 110 ? 9.609 8.484 2.800 1.00 66.94 110 LEU A CA 1
ATOM 843 C C . LEU A 1 110 ? 10.690 8.713 1.734 1.00 66.94 110 LEU A C 1
ATOM 845 O O . LEU A 1 110 ? 11.491 7.821 1.516 1.00 66.94 110 LEU A O 1
ATOM 849 N N . ALA A 1 111 ? 10.702 9.837 1.003 1.00 69.62 111 ALA A N 1
ATOM 850 C CA . ALA A 1 111 ? 11.599 10.057 -0.145 1.00 69.62 111 ALA A CA 1
ATOM 851 C C . ALA A 1 111 ? 11.598 8.898 -1.175 1.00 69.62 111 ALA A C 1
ATOM 853 O O . ALA A 1 111 ? 12.486 8.795 -2.018 1.00 69.62 111 ALA A O 1
ATOM 854 N N . PHE A 1 112 ? 10.570 8.044 -1.128 1.00 71.19 112 PHE A N 1
ATOM 855 C CA . PHE A 1 112 ? 10.481 6.760 -1.821 1.00 71.19 112 PHE A CA 1
ATOM 856 C C . PHE A 1 112 ? 10.535 6.907 -3.343 1.00 71.19 112 PHE A C 1
ATOM 858 O O . PHE A 1 112 ? 11.134 6.097 -4.042 1.00 71.19 112 PHE A O 1
ATOM 865 N N . PHE A 1 113 ? 9.929 7.974 -3.855 1.00 65.69 113 PHE A N 1
ATOM 866 C CA . PHE A 1 113 ? 9.919 8.270 -5.282 1.00 65.69 113 PHE A CA 1
ATOM 867 C C . PHE A 1 113 ? 11.261 8.824 -5.795 1.00 65.69 113 PHE A C 1
ATOM 869 O O . PHE A 1 113 ? 11.548 8.714 -6.989 1.00 65.69 113 PHE A O 1
ATOM 876 N N . GLY A 1 114 ? 12.089 9.383 -4.902 1.00 63.06 114 GLY A N 1
ATOM 877 C CA . GLY A 1 114 ? 13.430 9.894 -5.191 1.00 63.06 114 GLY A CA 1
ATOM 878 C C . GLY A 1 114 ? 13.535 10.791 -6.433 1.00 63.06 114 GLY A C 1
ATOM 879 O O . GLY A 1 114 ? 12.563 11.383 -6.903 1.00 63.06 114 GLY A O 1
ATOM 880 N N . ALA A 1 115 ? 14.744 10.869 -6.997 1.00 59.84 115 ALA A N 1
ATOM 881 C CA . ALA A 1 115 ? 15.006 11.572 -8.257 1.00 59.84 115 ALA A CA 1
ATOM 882 C C . ALA A 1 115 ? 14.445 10.834 -9.491 1.00 59.84 115 ALA A C 1
ATOM 884 O O . ALA A 1 115 ? 14.268 11.436 -10.550 1.00 59.84 115 ALA A O 1
ATOM 885 N N . GLN A 1 116 ? 14.142 9.537 -9.368 1.00 60.66 116 GLN A N 1
ATOM 886 C CA . GLN A 1 116 ? 13.624 8.718 -10.468 1.00 60.66 116 GLN A CA 1
ATOM 887 C C . GLN A 1 116 ? 12.198 9.106 -10.872 1.00 60.66 116 GLN A C 1
ATOM 889 O O . GLN A 1 116 ? 11.835 8.953 -12.034 1.00 60.66 116 GLN A O 1
ATOM 894 N N . LEU A 1 117 ? 11.402 9.711 -9.983 1.00 63.38 117 LEU A N 1
ATOM 895 C CA . LEU A 1 117 ? 10.093 10.235 -10.380 1.00 63.38 117 LEU A CA 1
ATOM 896 C C . LEU A 1 117 ? 10.187 11.257 -11.517 1.00 63.38 117 LEU A C 1
ATOM 898 O O . LEU A 1 117 ? 9.264 11.357 -12.313 1.00 63.38 117 LEU A O 1
ATOM 902 N N . ALA A 1 118 ? 11.282 12.014 -11.621 1.00 58.34 118 ALA A N 1
ATOM 903 C CA . ALA A 1 118 ? 11.479 12.979 -12.702 1.00 58.34 118 ALA A CA 1
ATOM 904 C C . ALA A 1 118 ? 11.713 12.314 -14.070 1.00 58.34 118 ALA A C 1
ATOM 906 O O . ALA A 1 118 ? 11.374 12.892 -15.101 1.00 58.34 118 ALA A O 1
ATOM 907 N N . THR A 1 119 ? 12.268 11.099 -14.098 1.00 58.50 119 THR A N 1
ATOM 908 C CA . THR A 1 119 ? 12.572 10.376 -15.344 1.00 58.50 119 THR A CA 1
ATOM 909 C C . THR A 1 119 ? 11.398 9.520 -15.825 1.00 58.50 119 THR A C 1
ATOM 911 O O . THR A 1 119 ? 11.209 9.356 -17.032 1.00 58.50 119 THR A O 1
ATOM 914 N N . LEU A 1 120 ? 10.563 9.038 -14.899 1.00 59.34 120 LEU A N 1
ATOM 915 C CA . LEU A 1 120 ? 9.408 8.169 -15.170 1.00 59.34 120 LEU A CA 1
ATOM 916 C C . LEU A 1 120 ? 8.220 8.893 -15.823 1.00 59.34 120 LEU A C 1
ATOM 918 O O . LEU A 1 120 ? 7.312 8.251 -16.334 1.00 59.34 120 LEU A O 1
ATOM 922 N N . THR A 1 121 ? 8.216 10.226 -15.827 1.00 54.75 121 THR A N 1
ATOM 923 C CA . THR A 1 121 ? 7.067 11.049 -16.252 1.00 54.75 121 THR A CA 1
ATOM 924 C C . THR A 1 121 ? 7.210 11.622 -17.652 1.00 54.75 121 THR A C 1
ATOM 926 O O . THR A 1 121 ? 6.461 12.512 -18.050 1.00 54.75 121 THR A O 1
ATOM 929 N N . THR A 1 122 ? 8.205 11.147 -18.397 1.00 51.91 122 THR A N 1
ATOM 930 C CA . THR A 1 122 ? 8.473 11.579 -19.774 1.00 51.91 122 THR A CA 1
ATOM 931 C C . THR A 1 122 ? 7.414 11.068 -20.754 1.00 51.91 122 THR A C 1
ATOM 933 O O . THR A 1 122 ? 7.175 11.703 -21.780 1.00 51.91 122 THR A O 1
ATOM 936 N N . SER A 1 123 ? 6.704 9.989 -20.407 1.00 55.25 123 SER A N 1
ATOM 937 C CA . SER A 1 123 ? 5.533 9.507 -21.139 1.00 55.25 123 SER A CA 1
ATOM 938 C C . SER A 1 123 ? 4.246 9.980 -20.462 1.00 55.25 123 SER A C 1
ATOM 940 O O . SER A 1 123 ? 3.934 9.575 -19.347 1.00 55.25 123 SER A O 1
ATOM 942 N N . LYS A 1 124 ? 3.457 10.820 -21.145 1.00 57.88 124 LYS A N 1
ATOM 943 C CA . LYS A 1 124 ? 2.131 11.251 -20.654 1.00 57.88 124 LYS A CA 1
ATOM 944 C C . LYS A 1 124 ? 1.087 10.125 -20.653 1.00 57.88 124 LYS A C 1
ATOM 946 O O . LYS A 1 124 ? -0.014 10.342 -20.157 1.00 57.88 124 LYS A O 1
ATOM 951 N N . THR A 1 125 ? 1.402 8.967 -21.232 1.00 66.62 125 THR A N 1
ATOM 952 C CA . THR A 1 125 ? 0.450 7.866 -21.438 1.00 66.62 125 THR A CA 1
ATOM 953 C C . THR A 1 125 ? 0.773 6.619 -20.622 1.00 66.62 125 THR A C 1
ATOM 955 O O . THR A 1 125 ? -0.053 5.716 -20.586 1.00 66.62 125 THR A O 1
ATOM 958 N N . ASP A 1 126 ? 1.946 6.541 -19.988 1.00 76.38 126 ASP A N 1
ATOM 959 C CA . ASP A 1 126 ? 2.333 5.376 -19.188 1.00 76.38 126 ASP A CA 1
ATOM 960 C C . ASP A 1 126 ? 1.957 5.598 -17.718 1.00 76.38 126 ASP A C 1
ATOM 962 O O . ASP A 1 126 ? 2.356 6.592 -17.104 1.00 76.38 126 ASP A O 1
ATOM 966 N N . ARG A 1 127 ? 1.137 4.703 -17.160 1.00 80.75 127 ARG A N 1
ATOM 967 C CA . ARG A 1 127 ? 0.633 4.829 -15.786 1.00 80.75 127 ARG A CA 1
ATOM 968 C C . ARG A 1 127 ? 1.690 4.345 -14.795 1.00 80.75 127 ARG A C 1
ATOM 970 O O . ARG A 1 127 ? 2.291 3.291 -14.982 1.00 80.75 127 ARG A O 1
ATOM 977 N N . LEU A 1 128 ? 1.885 5.091 -13.709 1.00 81.25 128 LEU A N 1
ATOM 978 C CA . LEU A 1 128 ? 2.778 4.712 -12.613 1.00 81.25 128 LEU A CA 1
ATOM 979 C C . LEU A 1 128 ? 1.986 3.999 -11.516 1.00 81.25 128 LEU A C 1
ATOM 981 O O . LEU A 1 128 ? 0.967 4.508 -11.054 1.00 81.25 128 LEU A O 1
ATOM 985 N N . PHE A 1 129 ? 2.490 2.866 -11.042 1.00 85.38 129 PHE A N 1
ATOM 986 C CA . PHE A 1 129 ? 1.908 2.111 -9.937 1.00 85.38 129 PHE A CA 1
ATOM 987 C C . PHE A 1 129 ? 2.859 2.053 -8.753 1.00 85.38 129 PHE A C 1
ATOM 989 O O . PHE A 1 129 ? 4.057 1.853 -8.929 1.00 85.38 129 PHE A O 1
ATOM 996 N N . VAL A 1 130 ? 2.309 2.166 -7.546 1.00 87.94 130 VAL A N 1
ATOM 997 C CA . VAL A 1 130 ? 2.982 1.797 -6.299 1.00 87.94 130 VAL A CA 1
ATOM 998 C C . VAL A 1 130 ? 2.499 0.429 -5.858 1.00 87.94 130 VAL A C 1
ATOM 1000 O O . VAL A 1 130 ? 1.302 0.146 -5.871 1.00 87.94 130 VAL A O 1
ATOM 1003 N N . PHE A 1 131 ? 3.450 -0.380 -5.418 1.00 90.94 131 PHE A N 1
ATOM 1004 C CA . PHE A 1 131 ? 3.275 -1.695 -4.838 1.00 90.94 131 PHE A CA 1
ATOM 1005 C C . PHE A 1 131 ? 3.741 -1.668 -3.389 1.00 90.94 131 PHE A C 1
ATOM 1007 O O . PHE A 1 131 ? 4.857 -1.242 -3.089 1.00 90.94 131 PHE A O 1
ATOM 1014 N N . ILE A 1 132 ? 2.881 -2.145 -2.500 1.00 94.50 132 ILE A N 1
ATOM 1015 C CA . ILE A 1 132 ? 3.168 -2.357 -1.087 1.00 94.50 132 ILE A CA 1
ATOM 1016 C C . ILE A 1 132 ? 3.114 -3.865 -0.867 1.00 94.50 132 ILE A C 1
ATOM 1018 O O . ILE A 1 132 ? 2.060 -4.477 -1.028 1.00 94.50 132 ILE A O 1
ATOM 1022 N N . MET A 1 133 ? 4.246 -4.470 -0.536 1.00 94.25 133 MET A N 1
ATOM 1023 C CA . MET A 1 133 ? 4.413 -5.922 -0.451 1.00 94.25 133 MET A CA 1
ATOM 1024 C C . MET A 1 133 ? 4.788 -6.330 0.956 1.00 94.25 133 MET A C 1
ATOM 1026 O O . MET A 1 133 ? 5.656 -5.701 1.535 1.00 94.25 133 MET A O 1
ATOM 1030 N N . GLN A 1 134 ? 4.189 -7.384 1.493 1.00 95.62 134 GLN A N 1
ATOM 1031 C CA . GLN A 1 134 ? 4.644 -8.018 2.728 1.00 95.62 134 GLN A CA 1
ATOM 1032 C C . GLN A 1 134 ? 5.281 -9.355 2.374 1.00 95.62 134 GLN A C 1
ATOM 1034 O O . GLN A 1 134 ? 4.629 -10.171 1.723 1.00 95.62 134 GLN A O 1
ATOM 1039 N N . ASP A 1 135 ? 6.525 -9.573 2.791 1.00 92.62 135 ASP A N 1
ATOM 1040 C CA . ASP A 1 135 ? 7.210 -10.850 2.601 1.00 92.62 135 ASP A CA 1
ATOM 1041 C C . ASP A 1 135 ? 6.802 -11.903 3.651 1.00 92.62 135 ASP A C 1
ATOM 1043 O O . ASP A 1 135 ? 5.971 -11.658 4.534 1.00 92.62 135 ASP A O 1
ATOM 1047 N N . ASP A 1 136 ? 7.374 -13.101 3.556 1.00 91.38 136 ASP A N 1
ATOM 1048 C CA . ASP A 1 136 ? 7.114 -14.202 4.479 1.00 91.38 136 ASP A CA 1
ATOM 1049 C C . ASP A 1 136 ? 7.628 -13.956 5.910 1.00 91.38 136 ASP A C 1
ATOM 1051 O O . ASP A 1 136 ? 7.047 -14.491 6.861 1.00 91.38 136 ASP A O 1
ATOM 1055 N N . GLN A 1 137 ? 8.614 -13.073 6.075 1.00 90.69 137 GLN A N 1
ATOM 1056 C CA . GLN A 1 137 ? 9.130 -12.599 7.361 1.00 90.69 137 GLN A CA 1
ATOM 1057 C C . GLN A 1 137 ? 8.297 -11.450 7.952 1.00 90.69 137 GLN A C 1
ATOM 1059 O O . GLN A 1 137 ? 8.568 -10.992 9.062 1.00 90.69 137 GLN A O 1
ATOM 1064 N N . GLY A 1 138 ? 7.268 -10.985 7.240 1.00 91.19 138 GLY A N 1
ATOM 1065 C CA . GLY A 1 138 ? 6.402 -9.892 7.670 1.00 91.19 138 GLY A CA 1
ATOM 1066 C C . GLY A 1 138 ? 6.973 -8.499 7.403 1.00 91.19 138 GLY A C 1
ATOM 1067 O O . GLY A 1 138 ? 6.365 -7.514 7.824 1.00 91.19 138 GLY A O 1
ATOM 1068 N N . VAL A 1 139 ? 8.099 -8.389 6.695 1.00 93.81 139 VAL A N 1
ATOM 1069 C CA . VAL A 1 139 ? 8.696 -7.113 6.296 1.00 93.81 139 VAL A CA 1
ATOM 1070 C C . VAL A 1 139 ? 7.889 -6.513 5.152 1.00 93.81 139 VAL A C 1
ATOM 1072 O O . VAL A 1 139 ? 7.594 -7.178 4.159 1.00 93.81 139 VAL A O 1
ATOM 1075 N N . VAL A 1 140 ? 7.550 -5.228 5.282 1.00 95.62 140 VAL A N 1
ATOM 1076 C CA . VAL A 1 140 ? 6.846 -4.488 4.235 1.00 95.62 140 VAL A CA 1
ATOM 1077 C C . VAL A 1 140 ? 7.841 -3.770 3.329 1.00 95.62 140 VAL A C 1
ATOM 1079 O O . VAL A 1 140 ? 8.702 -3.029 3.803 1.00 95.62 140 VAL A O 1
ATOM 1082 N N . TYR A 1 141 ? 7.691 -3.944 2.021 1.00 92.44 141 TYR A N 1
ATOM 1083 C CA . TYR A 1 141 ? 8.473 -3.302 0.976 1.00 92.44 141 TYR A CA 1
ATOM 108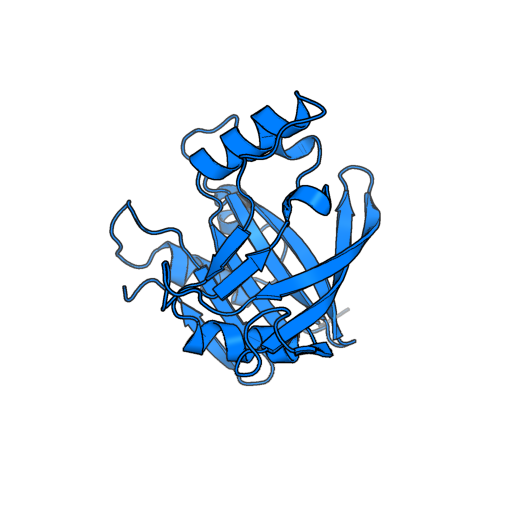4 C C . TYR A 1 141 ? 7.605 -2.389 0.115 1.00 92.44 141 TYR A C 1
ATOM 1086 O O . TYR A 1 141 ? 6.505 -2.767 -0.285 1.00 92.44 141 TYR A O 1
ATOM 1094 N N . LEU A 1 142 ? 8.130 -1.213 -0.228 1.00 90.06 142 LEU A N 1
ATOM 1095 C CA . LEU A 1 142 ? 7.591 -0.379 -1.298 1.00 90.06 142 LEU A CA 1
ATOM 1096 C C . LEU A 1 142 ? 8.388 -0.610 -2.578 1.00 90.06 142 LEU A C 1
ATOM 1098 O O . LEU A 1 142 ? 9.624 -0.665 -2.569 1.00 90.06 142 LEU A O 1
ATOM 1102 N N . ARG A 1 143 ? 7.667 -0.729 -3.686 1.00 86.44 143 ARG A N 1
ATOM 1103 C CA . ARG A 1 143 ? 8.196 -0.726 -5.052 1.00 86.44 143 ARG A CA 1
ATOM 1104 C C . ARG A 1 143 ? 7.261 0.080 -5.934 1.00 86.44 143 ARG A C 1
ATOM 1106 O O . ARG A 1 143 ? 6.107 0.303 -5.581 1.00 86.44 143 ARG A O 1
ATOM 1113 N N . TYR A 1 144 ? 7.754 0.553 -7.063 1.00 84.00 144 TYR A N 1
ATOM 1114 C CA . TYR A 1 144 ? 6.915 1.184 -8.065 1.00 84.00 144 TYR A CA 1
ATOM 1115 C C . TYR A 1 144 ? 7.305 0.648 -9.439 1.00 84.00 144 TYR A C 1
ATOM 1117 O O . TYR A 1 144 ? 8.441 0.220 -9.641 1.00 84.00 144 TYR A O 1
ATOM 1125 N N . ALA A 1 145 ? 6.364 0.655 -10.375 1.00 82.44 145 ALA A N 1
ATOM 1126 C CA . ALA A 1 145 ? 6.635 0.296 -11.760 1.00 82.44 145 ALA A CA 1
ATOM 1127 C C . ALA A 1 145 ? 5.724 1.076 -12.703 1.00 82.44 145 ALA A C 1
ATOM 1129 O O . ALA A 1 145 ? 4.611 1.462 -12.339 1.00 82.44 145 ALA A O 1
ATOM 1130 N N . LEU A 1 146 ? 6.210 1.284 -13.922 1.00 82.75 146 LEU A N 1
ATOM 1131 C CA . LEU A 1 146 ? 5.380 1.729 -15.031 1.00 82.75 146 LEU A CA 1
ATOM 1132 C C . LEU A 1 146 ? 4.521 0.569 -15.531 1.00 82.75 146 LEU A C 1
ATOM 1134 O O . LEU A 1 146 ? 4.930 -0.593 -15.472 1.00 82.75 146 LEU A O 1
ATOM 1138 N N . GLU A 1 147 ? 3.348 0.876 -16.062 1.00 85.38 147 GLU A N 1
ATOM 1139 C CA . GLU A 1 147 ? 2.486 -0.121 -16.681 1.00 85.38 147 GLU A CA 1
ATOM 1140 C C . GLU A 1 147 ? 3.184 -0.856 -17.823 1.00 85.38 147 GLU A C 1
ATOM 1142 O O . GLU A 1 147 ? 3.064 -2.076 -17.920 1.00 85.38 147 GLU A O 1
ATOM 1147 N N . SER A 1 148 ? 3.939 -0.146 -18.663 1.00 85.00 148 SER A N 1
ATOM 1148 C CA . SER A 1 148 ? 4.711 -0.773 -19.742 1.00 85.00 148 SER A CA 1
ATOM 1149 C C . SER A 1 148 ? 5.676 -1.848 -19.224 1.00 85.00 148 SER A C 1
ATOM 1151 O O . SER A 1 148 ? 5.755 -2.935 -19.796 1.00 85.00 148 SER A O 1
ATOM 1153 N N . ALA A 1 149 ? 6.345 -1.585 -18.098 1.00 83.12 149 ALA A N 1
ATOM 1154 C CA . ALA A 1 149 ? 7.232 -2.527 -17.422 1.00 83.12 149 ALA A CA 1
ATOM 1155 C C . ALA A 1 149 ? 6.454 -3.736 -16.863 1.00 83.12 149 ALA A C 1
ATOM 1157 O O . ALA A 1 149 ? 6.848 -4.887 -17.065 1.0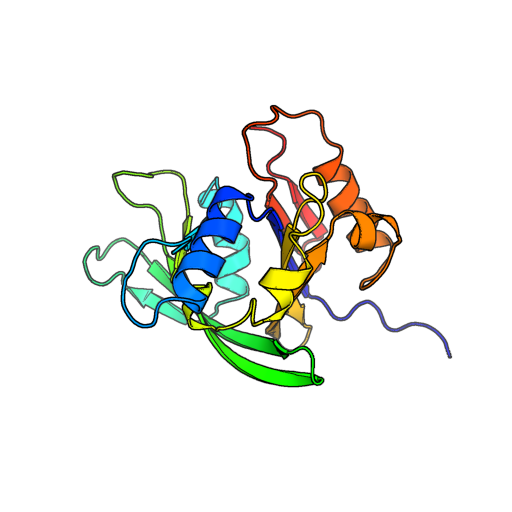0 83.12 149 ALA A O 1
ATOM 1158 N N . LEU A 1 150 ? 5.293 -3.501 -16.240 1.00 85.00 150 LEU A N 1
ATOM 1159 C CA . LEU A 1 150 ? 4.413 -4.580 -15.768 1.00 85.00 150 LEU A CA 1
ATOM 1160 C C . LEU A 1 150 ? 3.952 -5.484 -16.919 1.00 85.00 150 LEU A C 1
ATOM 1162 O O . LEU A 1 150 ? 4.016 -6.709 -16.808 1.00 85.00 150 LEU A O 1
ATOM 1166 N N . ARG A 1 151 ? 3.539 -4.893 -18.047 1.00 87.06 151 ARG A N 1
ATOM 1167 C CA . ARG A 1 151 ? 3.116 -5.623 -19.254 1.00 87.06 151 ARG A CA 1
ATOM 1168 C C . ARG A 1 151 ? 4.263 -6.376 -19.921 1.00 87.06 151 ARG A C 1
ATOM 1170 O O . ARG A 1 151 ? 4.041 -7.462 -20.445 1.00 87.06 151 ARG A O 1
ATOM 1177 N N . ALA A 1 152 ? 5.482 -5.843 -19.861 1.00 85.94 152 ALA A N 1
ATOM 1178 C CA . ALA A 1 152 ? 6.692 -6.535 -20.305 1.00 85.94 152 ALA A CA 1
ATOM 1179 C C . ALA A 1 152 ? 7.099 -7.697 -19.378 1.00 85.94 152 ALA A C 1
ATOM 1181 O O . ALA A 1 152 ? 8.028 -8.439 -19.692 1.00 85.94 152 ALA A O 1
ATOM 1182 N N . GLY A 1 153 ? 6.420 -7.868 -18.238 1.00 78.56 153 GLY A N 1
ATOM 1183 C CA . GLY A 1 153 ? 6.705 -8.929 -17.281 1.00 78.56 153 GLY A CA 1
ATOM 1184 C C . GLY A 1 153 ? 7.927 -8.655 -16.405 1.00 78.56 153 GLY A C 1
ATOM 1185 O O . GLY A 1 153 ? 8.440 -9.578 -15.776 1.00 78.56 153 GLY A O 1
ATOM 1186 N N . THR A 1 154 ? 8.415 -7.415 -16.343 1.00 71.88 154 THR A N 1
ATOM 1187 C CA . THR A 1 154 ? 9.583 -7.085 -15.521 1.00 71.88 154 THR A CA 1
ATOM 1188 C C . THR A 1 154 ? 9.186 -6.914 -14.057 1.00 71.88 154 THR A C 1
ATOM 1190 O O . THR A 1 154 ? 8.322 -6.096 -13.752 1.00 71.88 154 THR A O 1
ATOM 1193 N N . GLY A 1 155 ? 9.859 -7.642 -13.161 1.00 62.69 155 GLY A N 1
ATOM 1194 C CA . GLY A 1 155 ? 9.767 -7.453 -11.711 1.00 62.69 155 GLY A CA 1
ATOM 1195 C C . GLY A 1 155 ? 8.542 -8.090 -11.052 1.00 62.69 155 GLY A C 1
ATOM 1196 O O . GLY A 1 155 ? 7.601 -7.388 -10.723 1.00 62.69 155 GLY A O 1
ATOM 1197 N N . GLY A 1 156 ? 8.598 -9.397 -10.786 1.00 69.06 156 GLY A N 1
ATOM 1198 C CA . GLY A 1 156 ? 7.545 -10.153 -10.096 1.00 69.06 156 GLY A CA 1
ATOM 1199 C C . GLY A 1 156 ? 7.311 -11.519 -10.742 1.00 69.06 156 GLY A C 1
ATOM 1200 O O . GLY A 1 156 ? 7.936 -11.848 -11.751 1.00 69.06 156 GLY A O 1
ATOM 1201 N N . ASP A 1 157 ? 6.437 -12.340 -10.155 1.00 75.56 157 ASP A N 1
ATOM 1202 C CA . ASP A 1 157 ? 6.022 -13.604 -10.770 1.00 75.56 157 ASP A CA 1
ATOM 1203 C C . ASP A 1 157 ? 4.860 -13.398 -11.761 1.00 75.56 157 ASP A C 1
ATOM 1205 O O . ASP A 1 157 ? 4.000 -12.530 -11.587 1.00 75.56 157 ASP A O 1
ATOM 1209 N N . ALA A 1 158 ? 4.821 -14.227 -12.809 1.00 73.88 158 ALA A N 1
ATOM 1210 C CA . ALA A 1 158 ? 3.845 -14.102 -13.893 1.00 73.88 158 ALA A CA 1
ATOM 1211 C C . ALA A 1 158 ? 2.384 -14.220 -13.419 1.00 73.88 158 ALA A C 1
ATOM 1213 O O . ALA A 1 158 ? 1.500 -13.581 -13.990 1.00 73.88 158 ALA A O 1
ATOM 1214 N N . GLY A 1 159 ? 2.121 -15.006 -12.368 1.00 78.12 159 GLY A N 1
ATOM 1215 C CA . GLY A 1 159 ? 0.777 -15.173 -11.812 1.00 78.12 159 GLY A CA 1
ATOM 1216 C C . GLY A 1 159 ? 0.285 -13.909 -11.107 1.00 78.12 159 GLY A C 1
ATOM 1217 O O . GLY A 1 159 ? -0.864 -13.500 -11.286 1.00 78.12 159 GLY A O 1
ATOM 1218 N N . THR A 1 160 ? 1.163 -13.257 -10.351 1.00 81.94 160 THR A N 1
ATOM 1219 C CA . THR A 1 160 ? 0.908 -11.954 -9.727 1.00 81.94 160 THR A CA 1
ATOM 1220 C C . THR A 1 160 ? 0.670 -10.873 -10.777 1.00 81.94 160 THR A C 1
ATOM 1222 O O . THR A 1 160 ? -0.321 -10.144 -10.687 1.00 81.94 160 THR A O 1
ATOM 1225 N N . HIS A 1 161 ? 1.508 -10.812 -11.815 1.00 83.44 161 HIS A N 1
ATOM 1226 C CA . HIS A 1 161 ? 1.323 -9.863 -12.916 1.00 83.44 161 HIS A CA 1
ATOM 1227 C C . HIS A 1 161 ? -0.008 -10.065 -13.629 1.00 83.44 161 HIS A C 1
ATOM 1229 O O . HIS A 1 161 ? -0.726 -9.094 -13.836 1.00 83.44 161 HIS A O 1
ATOM 1235 N N . ALA A 1 162 ? -0.383 -11.308 -13.942 1.00 83.56 162 ALA A N 1
ATOM 1236 C CA . ALA A 1 162 ? -1.650 -11.598 -14.606 1.00 83.56 162 ALA A CA 1
ATOM 1237 C C . ALA A 1 162 ? -2.860 -11.096 -13.800 1.00 83.56 162 ALA A C 1
ATOM 1239 O O . ALA A 1 162 ? -3.777 -10.515 -14.374 1.00 83.56 162 ALA A O 1
ATOM 1240 N N . LYS A 1 163 ? -2.851 -11.254 -12.468 1.00 85.44 163 LYS A N 1
ATOM 1241 C CA . LYS A 1 163 ? -3.925 -10.758 -11.587 1.00 85.44 163 LYS A CA 1
ATOM 1242 C C . LYS A 1 163 ? -4.007 -9.230 -11.564 1.00 85.44 163 LYS A C 1
ATOM 1244 O O . LYS A 1 163 ? -5.104 -8.682 -11.595 1.00 85.44 163 LYS A O 1
ATOM 1249 N N . ILE A 1 164 ? -2.861 -8.548 -11.520 1.00 87.12 164 ILE A N 1
ATOM 1250 C CA . ILE A 1 164 ? -2.806 -7.081 -11.582 1.00 87.12 164 ILE A CA 1
ATOM 1251 C C . ILE A 1 164 ? -3.290 -6.601 -12.952 1.00 87.12 164 ILE A C 1
ATOM 1253 O O . ILE A 1 164 ? -4.184 -5.765 -13.021 1.00 87.12 164 ILE A O 1
ATOM 1257 N N . LEU A 1 165 ? -2.752 -7.156 -14.040 1.00 87.94 165 LEU A N 1
ATOM 1258 C CA . LEU A 1 165 ? -3.110 -6.780 -15.408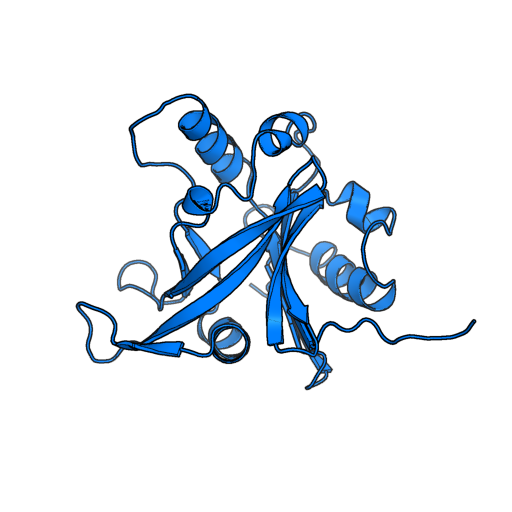 1.00 87.94 165 LEU A CA 1
ATOM 1259 C C . LEU A 1 165 ? -4.598 -7.012 -15.695 1.00 87.94 165 LEU A C 1
ATOM 1261 O O . LEU A 1 165 ? -5.238 -6.142 -16.272 1.00 87.94 165 LEU A O 1
ATOM 1265 N N . ALA A 1 166 ? -5.179 -8.108 -15.199 1.00 86.94 166 ALA A N 1
ATOM 1266 C CA . ALA A 1 166 ? -6.619 -8.345 -15.289 1.00 86.94 166 ALA A CA 1
ATOM 1267 C C . ALA A 1 166 ? -7.443 -7.232 -14.618 1.00 86.94 166 ALA A C 1
ATOM 1269 O O . ALA A 1 166 ? -8.490 -6.854 -15.134 1.00 86.94 166 ALA A O 1
ATOM 1270 N N . CYS A 1 167 ? -6.961 -6.674 -13.501 1.00 86.06 167 CYS A N 1
ATOM 1271 C CA . CYS A 1 167 ? -7.582 -5.506 -12.877 1.00 86.06 167 CYS A CA 1
ATOM 1272 C C . CYS A 1 167 ? -7.378 -4.224 -13.701 1.00 86.06 167 CYS A C 1
ATOM 1274 O O . CYS A 1 167 ? -8.290 -3.410 -13.822 1.00 86.06 167 CYS A O 1
ATOM 1276 N N . LEU A 1 168 ? -6.189 -4.039 -14.284 1.00 83.50 168 LEU A N 1
ATOM 1277 C CA . LEU A 1 168 ? -5.860 -2.880 -15.125 1.00 83.50 168 LEU A CA 1
ATOM 1278 C C . LEU A 1 168 ? -6.705 -2.817 -16.403 1.00 83.50 168 LEU A C 1
ATOM 1280 O O . LEU A 1 168 ? -7.026 -1.716 -16.853 1.00 83.50 168 LEU A O 1
ATOM 1284 N N . ASP A 1 169 ? -7.009 -3.986 -16.968 1.00 85.19 169 ASP A N 1
ATOM 1285 C CA . ASP A 1 169 ? -7.725 -4.178 -18.232 1.00 85.19 169 ASP A CA 1
ATOM 1286 C C . ASP A 1 169 ? -9.249 -4.289 -18.042 1.00 85.19 169 ASP A C 1
ATOM 1288 O O . ASP A 1 169 ? -9.996 -4.360 -1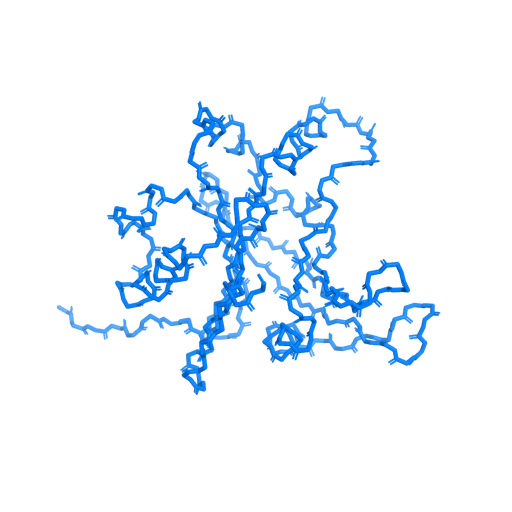9.020 1.00 85.19 169 ASP A O 1
ATOM 1292 N N . ALA A 1 170 ? -9.730 -4.286 -16.795 1.00 81.19 170 ALA A N 1
ATOM 1293 C CA . ALA A 1 170 ? -11.154 -4.258 -16.500 1.00 81.19 170 ALA A CA 1
ATOM 1294 C C . ALA A 1 170 ? -11.790 -2.946 -17.001 1.00 81.19 170 ALA A C 1
ATOM 1296 O O . ALA A 1 170 ? -11.220 -1.859 -16.878 1.00 81.19 170 ALA A O 1
ATOM 1297 N N . ASN A 1 171 ? -12.982 -3.059 -17.593 1.00 62.72 171 ASN A N 1
ATOM 1298 C CA . ASN A 1 171 ? -13.673 -1.948 -18.243 1.00 62.72 171 ASN A CA 1
ATOM 1299 C C . ASN A 1 171 ? -14.050 -0.875 -17.206 1.00 62.72 171 ASN A C 1
ATOM 1301 O O . ASN A 1 171 ? -14.810 -1.160 -16.284 1.00 62.72 171 ASN A O 1
ATOM 1305 N N . ARG A 1 172 ? -13.526 0.348 -17.345 1.00 67.19 172 ARG A N 1
ATOM 1306 C CA . ARG A 1 172 ? -13.636 1.404 -16.323 1.00 67.19 172 ARG A CA 1
ATOM 1307 C C . ARG A 1 172 ? -13.843 2.783 -16.925 1.00 67.19 172 ARG A C 1
ATOM 1309 O O . ARG A 1 172 ? -13.503 3.031 -18.078 1.00 67.19 172 ARG A O 1
ATOM 1316 N N . SER A 1 173 ? -14.337 3.710 -16.106 1.00 59.81 173 SER A N 1
ATOM 1317 C CA . SER A 1 173 ? -14.244 5.131 -16.441 1.00 59.81 173 SER A CA 1
ATOM 1318 C C . SER A 1 173 ? -12.784 5.596 -16.360 1.00 59.81 173 SER A C 1
ATOM 1320 O O . SER A 1 173 ? -12.063 5.244 -15.424 1.00 59.81 173 SER A O 1
ATOM 1322 N N . ASP A 1 174 ? -12.366 6.467 -17.279 1.00 60.56 174 ASP A N 1
ATOM 1323 C CA . ASP A 1 174 ? -11.015 7.059 -17.300 1.00 60.56 174 ASP A CA 1
ATOM 1324 C C . ASP A 1 174 ? -10.699 7.941 -16.071 1.00 60.56 174 ASP A C 1
ATOM 1326 O O . ASP A 1 174 ? -9.616 8.514 -15.964 1.00 60.56 174 ASP A O 1
ATOM 1330 N N . LYS A 1 175 ? -11.655 8.108 -15.146 1.00 57.25 175 LYS A N 1
ATOM 1331 C CA . LYS A 1 175 ? -11.588 9.070 -14.037 1.00 57.25 175 LYS A CA 1
ATOM 1332 C C . LYS A 1 175 ? -11.227 8.457 -12.682 1.00 57.25 175 LYS A C 1
ATOM 1334 O O . LYS A 1 175 ? -10.912 9.216 -11.766 1.00 57.25 175 LYS A O 1
ATOM 1339 N N . SER A 1 176 ? -11.271 7.136 -12.519 1.00 68.25 176 SER A N 1
ATOM 1340 C CA . SER A 1 176 ? -10.893 6.463 -11.265 1.00 68.25 176 SER A CA 1
ATOM 1341 C C . SER A 1 176 ? -9.440 5.989 -11.313 1.00 68.25 176 SER A C 1
ATOM 1343 O O . SER A 1 176 ? -8.994 5.501 -12.341 1.00 68.25 176 SER A O 1
ATOM 1345 N N . SER A 1 177 ? -8.676 6.129 -10.222 1.00 78.00 177 SER A N 1
ATOM 1346 C CA . SER A 1 177 ? -7.343 5.510 -10.102 1.00 78.00 177 SER A CA 1
ATOM 1347 C C . SER A 1 177 ? -7.493 4.015 -9.824 1.00 78.00 177 SER A C 1
ATOM 1349 O O . SER A 1 177 ? -8.230 3.681 -8.896 1.00 78.00 177 SER A O 1
ATOM 1351 N N . ILE A 1 178 ? -6.760 3.133 -10.508 1.00 87.00 178 ILE A N 1
ATOM 1352 C CA . ILE A 1 178 ? -6.774 1.702 -10.152 1.00 87.00 178 ILE A CA 1
ATOM 1353 C C . ILE A 1 178 ? -6.191 1.485 -8.766 1.00 87.00 178 ILE A C 1
ATOM 1355 O O . ILE A 1 178 ? -5.155 2.049 -8.409 1.00 87.00 178 ILE A O 1
ATOM 1359 N N . MET A 1 179 ? -6.808 0.581 -8.018 1.00 91.06 179 MET A N 1
ATOM 1360 C CA . MET A 1 179 ? -6.206 -0.008 -6.837 1.00 91.06 179 MET A CA 1
ATOM 1361 C C . MET A 1 179 ? -6.736 -1.415 -6.593 1.00 91.06 179 MET A C 1
ATOM 1363 O O . MET A 1 179 ? -7.795 -1.794 -7.084 1.00 91.06 179 MET A O 1
ATOM 1367 N N . GLY A 1 180 ? -6.007 -2.184 -5.801 1.00 94.12 180 GLY A N 1
ATOM 1368 C CA . GLY A 1 180 ? -6.439 -3.508 -5.393 1.00 94.12 180 GLY A CA 1
ATOM 1369 C C . GLY A 1 180 ? -5.433 -4.176 -4.476 1.00 94.12 180 GLY A C 1
ATOM 1370 O O . GLY A 1 180 ? -4.414 -3.587 -4.104 1.00 94.12 180 GLY A O 1
ATOM 1371 N N . TYR A 1 181 ? -5.731 -5.413 -4.095 1.00 95.25 181 TYR A N 1
ATOM 1372 C CA . TYR A 1 181 ? -4.804 -6.244 -3.343 1.00 95.25 181 TYR A CA 1
ATOM 1373 C C . TYR A 1 181 ? -4.919 -7.722 -3.702 1.00 95.25 181 TYR A C 1
ATOM 1375 O O . TYR A 1 181 ? -5.915 -8.186 -4.255 1.00 95.25 181 TYR A O 1
ATOM 1383 N N . ILE A 1 182 ? -3.874 -8.457 -3.345 1.00 94.00 182 ILE A N 1
ATOM 1384 C CA . ILE A 1 182 ? -3.789 -9.909 -3.385 1.00 94.00 182 ILE A CA 1
ATOM 1385 C C . ILE A 1 182 ? -3.277 -10.344 -2.007 1.00 94.00 182 ILE A C 1
ATOM 1387 O O . ILE A 1 182 ? -2.174 -9.966 -1.612 1.00 94.00 182 ILE A O 1
ATOM 1391 N N . ASP A 1 183 ? -4.075 -11.107 -1.262 1.00 94.38 183 ASP A N 1
ATOM 1392 C CA . ASP A 1 183 ? -3.638 -11.795 -0.040 1.00 94.38 183 ASP A CA 1
ATOM 1393 C C . ASP A 1 183 ? -3.362 -13.256 -0.416 1.00 94.38 183 ASP A C 1
ATOM 1395 O O . ASP A 1 183 ? -4.279 -14.042 -0.653 1.00 94.38 183 ASP A O 1
ATOM 1399 N N . PHE A 1 184 ? -2.082 -13.610 -0.540 1.00 91.56 184 PHE A N 1
ATOM 1400 C CA . PHE A 1 184 ? -1.660 -14.948 -0.957 1.00 91.56 184 PHE A CA 1
ATOM 1401 C C . PHE A 1 184 ? -1.898 -15.986 0.143 1.00 91.56 184 PHE A C 1
ATOM 1403 O O . PHE A 1 184 ? -2.043 -17.166 -0.167 1.00 91.56 184 PHE A O 1
ATOM 1410 N N . GLU A 1 185 ? -2.007 -15.563 1.407 1.00 91.50 185 GLU A N 1
ATOM 1411 C CA . GLU A 1 185 ? -2.305 -16.472 2.518 1.00 91.50 185 GLU A CA 1
ATOM 1412 C C . GLU A 1 185 ? -3.774 -16.920 2.501 1.00 91.50 185 GLU A C 1
ATOM 1414 O O . GLU A 1 185 ? -4.078 -18.049 2.877 1.00 91.50 185 GLU A O 1
ATOM 1419 N N . THR A 1 186 ? -4.692 -16.065 2.036 1.00 91.88 186 THR A N 1
ATOM 1420 C CA . THR A 1 186 ? -6.130 -16.388 1.937 1.00 91.88 186 THR A CA 1
ATOM 1421 C C . THR A 1 186 ? -6.606 -16.652 0.509 1.00 91.88 186 THR A C 1
ATOM 1423 O O . THR A 1 186 ? -7.767 -17.003 0.310 1.00 91.88 186 THR A O 1
ATOM 1426 N N . SER A 1 187 ? -5.732 -16.484 -0.488 1.00 89.75 187 SER A N 1
ATOM 1427 C CA . SER A 1 187 ? -6.074 -16.452 -1.920 1.00 89.75 187 SER A CA 1
ATOM 1428 C C . SER A 1 187 ? -7.104 -15.378 -2.304 1.00 89.75 187 SER A C 1
ATOM 1430 O O . SER A 1 187 ? -7.676 -15.428 -3.393 1.00 89.75 187 SER A O 1
ATOM 1432 N N . GLU A 1 188 ? -7.338 -14.390 -1.436 1.00 91.75 188 GLU A N 1
ATOM 1433 C CA . GLU A 1 188 ? -8.269 -13.298 -1.702 1.00 91.75 188 GLU A CA 1
ATOM 1434 C C . GLU A 1 188 ? -7.655 -12.317 -2.703 1.00 91.75 188 GLU A C 1
ATOM 1436 O O . GLU A 1 188 ? -6.512 -11.877 -2.557 1.00 91.75 188 GLU A O 1
ATOM 1441 N N . VAL A 1 189 ? -8.434 -11.951 -3.717 1.00 91.31 189 VAL A N 1
ATOM 1442 C CA . VAL A 1 189 ? -8.075 -10.927 -4.698 1.00 91.31 189 VAL A CA 1
ATOM 1443 C C . VAL A 1 189 ? -9.163 -9.868 -4.684 1.00 91.31 189 VAL A C 1
ATOM 1445 O O . VAL A 1 189 ? -10.348 -10.184 -4.785 1.00 91.31 189 VAL A O 1
ATOM 1448 N N . TYR A 1 190 ? -8.753 -8.612 -4.566 1.00 92.25 190 TYR A N 1
ATOM 1449 C CA . TYR A 1 190 ? -9.627 -7.459 -4.707 1.00 92.25 190 TYR A CA 1
ATOM 1450 C C . TYR A 1 190 ? -9.097 -6.544 -5.804 1.00 92.25 190 TYR A C 1
ATOM 1452 O O . TYR A 1 190 ? -7.904 -6.236 -5.848 1.00 92.25 190 TYR A O 1
ATOM 1460 N N . CYS A 1 191 ? -10.004 -6.092 -6.657 1.00 89.00 191 CYS A N 1
ATOM 1461 C CA . CYS A 1 191 ? -9.759 -5.102 -7.687 1.00 89.00 191 CYS A CA 1
ATOM 1462 C C . CYS A 1 191 ? -10.857 -4.046 -7.582 1.00 89.00 191 CYS A C 1
ATOM 1464 O O . CYS A 1 191 ? -12.037 -4.377 -7.648 1.00 89.00 191 CYS A O 1
ATOM 1466 N N . ASP A 1 192 ? -10.472 -2.783 -7.426 1.00 79.44 192 ASP A N 1
ATOM 1467 C CA . ASP A 1 192 ? -11.394 -1.644 -7.384 1.00 79.44 192 ASP A CA 1
ATOM 1468 C C . ASP A 1 192 ? -11.787 -1.192 -8.805 1.00 79.44 192 ASP A C 1
ATOM 1470 O O . ASP A 1 192 ? -11.739 -0.009 -9.132 1.00 79.44 192 ASP A O 1
ATOM 1474 N N . ALA A 1 193 ? -12.095 -2.150 -9.685 1.00 59.59 193 ALA A N 1
ATOM 1475 C CA . ALA A 1 193 ? -12.650 -1.885 -11.016 1.00 59.59 193 ALA A CA 1
ATOM 1476 C C . ALA A 1 193 ? -14.189 -1.904 -11.031 1.00 59.59 193 ALA A C 1
ATOM 1478 O O . ALA A 1 193 ? -14.785 -1.484 -12.016 1.00 59.59 193 ALA A O 1
ATOM 1479 N N . ASP A 1 194 ? -14.822 -2.338 -9.937 1.00 36.94 194 ASP A N 1
ATOM 1480 C CA . ASP A 1 194 ? -16.281 -2.489 -9.806 1.00 36.94 194 ASP A CA 1
ATOM 1481 C C . ASP A 1 194 ? -16.983 -1.234 -9.232 1.00 36.94 194 ASP A C 1
ATOM 1483 O O . ASP A 1 194 ? -18.062 -1.338 -8.643 1.00 36.94 194 ASP A O 1
ATOM 1487 N N . GLY A 1 195 ? -16.352 -0.058 -9.346 1.00 38.41 195 GLY A N 1
ATOM 1488 C CA . GLY A 1 195 ? -16.855 1.225 -8.831 1.00 38.41 195 GLY A CA 1
ATOM 1489 C C . GLY A 1 195 ? -17.605 2.062 -9.858 1.00 38.41 195 GLY A C 1
ATOM 1490 O O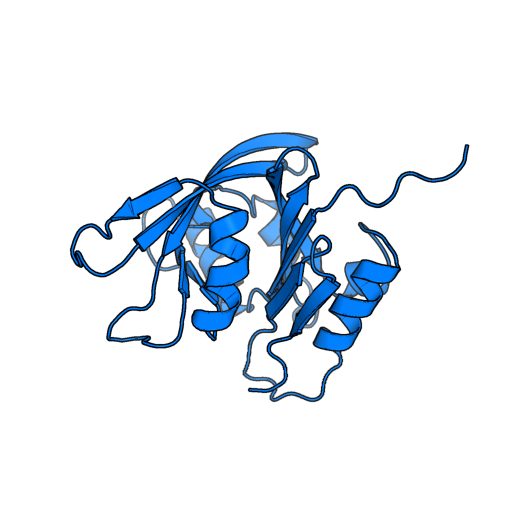 . GLY A 1 195 ? -16.994 2.385 -10.902 1.00 38.41 195 GLY A O 1
#

Sequence (195 aa):
MNTTSSGVKRLVYKEIVLGDIAKAQAQSNITQSGGGARDLRFNPYTKFVKVFSKMLPTAEAHPTDAGKTVFTGGVRWEDSGGMIHTGKMEFWPPTTARPFEGRIAKIHDLAFFGAQLATLTTSKTDRLFVFIMQDDQGVVYLRYALESALRAGTGGDAGTHAKILACLDANRSDKSSIMGYIDFETSEVYCDADG